Protein AF-A0A2H0VKM1-F1 (afdb_monomer_lite)

Foldseek 3Di:
DVVVCPPPQFPADPDPQWTAGPVRDIDGHDDDDLQLVLLLVDVVVDDPVNVVVVQVVQVVVCWGRDSQAIDRPNDGRTHNHVVRVVVVVVVVVPVPPDDFFEEEFEQDLQLDTPDDPVVLVVGLAYAYEHPDDLVDDQDSLQNSLLSNCVDLRHAEDPLPQPAFAPPGGGRHYPLVSVLLSCVVNVHEYEQALAPRRSGPALCSLLVSVVSPHAYEYAQPDPDPVSRVSSVSSVVRNVSNVDDLVRYLVNDDPVSNSVSRD

Sequence (261 aa):
MEYALAYPQIDSVITRSQVKLKNDLEVDLKISDPDDWGSMLQHFTGSKMHNIRLRTLAKERGLSLSEDGILEKEKLHRFKTETDFQSYEKSVKNRGIKLLIGLEVDIRPEGDFALSDKLMATLDYAIVSNHSAFDNTVAKNTERIITALSHPKALILGHPTGRIINHRQSLSADWEKVFAFCVKNHKLMEVNAYPDRLDLPDDLIKTALGKGVKLIINTDSHKAEQMNHMKYGVWQARKGYAMKRDVVNSLTWQNLQTVLK

Structure (mmCIF, N/CA/C/O backbone):
data_AF-A0A2H0VKM1-F1
#
_entry.id   AF-A0A2H0VKM1-F1
#
loop_
_atom_site.group_PDB
_atom_site.id
_atom_site.type_symbol
_atom_site.label_atom_id
_atom_site.label_alt_id
_atom_site.label_comp_id
_atom_site.label_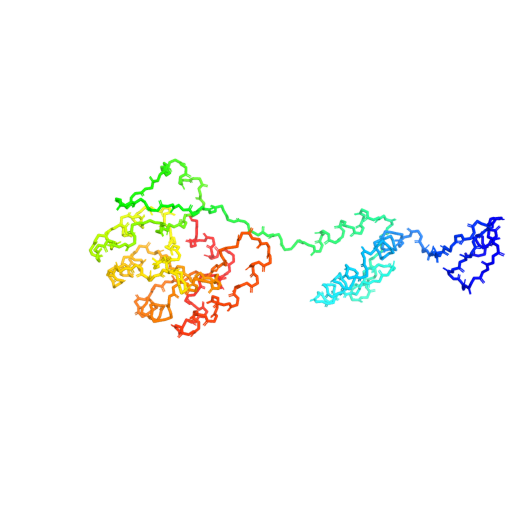asym_id
_atom_site.label_entity_id
_atom_site.label_seq_id
_atom_site.pdbx_PDB_ins_code
_atom_site.Cartn_x
_atom_site.Cartn_y
_atom_site.Cartn_z
_atom_site.occupancy
_atom_site.B_iso_or_equiv
_atom_site.auth_seq_id
_atom_site.auth_comp_id
_atom_site.auth_asym_id
_atom_site.auth_atom_id
_atom_site.pdbx_PDB_model_num
ATOM 1 N N . MET A 1 1 ? 24.613 -17.254 -46.651 1.00 79.25 1 MET A N 1
ATOM 2 C CA . MET A 1 1 ? 25.948 -17.140 -46.018 1.00 79.25 1 MET A CA 1
ATOM 3 C C . MET A 1 1 ? 27.020 -16.874 -47.059 1.00 79.25 1 MET A C 1
ATOM 5 O O . MET A 1 1 ? 27.669 -15.849 -46.959 1.00 79.25 1 MET A O 1
ATOM 9 N N . GLU A 1 2 ? 27.149 -17.714 -48.090 1.00 83.25 2 GLU A N 1
ATOM 10 C CA . GLU A 1 2 ? 28.132 -17.532 -49.177 1.00 83.25 2 GLU A CA 1
ATOM 11 C C . GLU A 1 2 ? 28.089 -16.136 -49.815 1.00 83.25 2 GLU A C 1
ATOM 13 O O . GLU A 1 2 ? 29.122 -15.494 -49.950 1.00 83.25 2 GLU A O 1
ATOM 18 N N . TYR A 1 3 ? 26.890 -15.611 -50.086 1.00 84.69 3 TYR A N 1
ATOM 19 C CA . TYR A 1 3 ? 26.718 -14.250 -50.604 1.00 84.69 3 TYR A CA 1
ATOM 20 C C . TYR A 1 3 ? 27.295 -13.157 -49.684 1.00 84.69 3 TYR A C 1
ATOM 22 O O . TYR A 1 3 ? 27.940 -12.229 -50.157 1.00 84.69 3 TYR A O 1
ATOM 30 N N . ALA A 1 4 ? 27.096 -13.269 -48.365 1.00 83.00 4 ALA A N 1
ATOM 31 C CA . ALA A 1 4 ? 27.620 -12.296 -47.403 1.00 83.00 4 ALA A CA 1
ATOM 32 C C . ALA A 1 4 ? 29.151 -12.379 -47.292 1.00 83.00 4 ALA A C 1
ATOM 34 O O . ALA A 1 4 ? 29.814 -11.355 -47.172 1.00 83.00 4 ALA A O 1
ATOM 35 N N . LEU A 1 5 ? 29.710 -13.591 -47.385 1.00 87.31 5 LEU A N 1
ATOM 36 C CA . LEU A 1 5 ? 31.156 -13.826 -47.349 1.00 87.31 5 LEU A CA 1
ATOM 37 C C . LEU A 1 5 ? 31.873 -13.379 -48.632 1.00 87.31 5 LEU A C 1
ATOM 39 O O . LEU A 1 5 ? 33.076 -13.150 -48.602 1.00 87.31 5 LEU A O 1
ATOM 43 N N . ALA A 1 6 ? 31.147 -13.208 -49.739 1.00 88.69 6 ALA A N 1
ATOM 44 C CA . ALA A 1 6 ? 31.678 -12.666 -50.989 1.00 88.69 6 ALA A CA 1
ATOM 45 C C . ALA A 1 6 ? 31.796 -11.125 -50.996 1.00 88.69 6 ALA A C 1
ATOM 47 O O . ALA A 1 6 ? 32.162 -10.540 -52.017 1.00 88.69 6 ALA A O 1
ATOM 48 N N . TYR A 1 7 ? 31.473 -10.442 -49.889 1.00 90.69 7 TYR A N 1
ATOM 49 C CA . TYR A 1 7 ? 31.532 -8.984 -49.813 1.00 90.69 7 TYR A CA 1
ATOM 50 C C . TYR A 1 7 ? 32.980 -8.467 -49.993 1.00 90.69 7 TYR A C 1
ATOM 52 O O . TYR A 1 7 ? 33.850 -8.828 -49.199 1.00 90.69 7 TYR A O 1
ATOM 60 N N . PRO A 1 8 ? 33.274 -7.580 -50.971 1.00 94.06 8 PRO A N 1
ATOM 61 C CA . PRO A 1 8 ? 34.654 -7.243 -51.366 1.00 94.06 8 PRO A CA 1
ATOM 62 C C . PRO A 1 8 ? 35.541 -6.585 -50.300 1.00 94.06 8 PRO A C 1
ATOM 64 O O . PRO A 1 8 ? 36.755 -6.473 -50.496 1.00 94.06 8 PRO A O 1
ATOM 67 N N . GLN A 1 9 ? 34.950 -6.079 -49.215 1.00 95.00 9 GLN A N 1
ATOM 68 C CA . GLN A 1 9 ? 35.682 -5.462 -48.105 1.00 95.00 9 GLN A CA 1
ATOM 69 C C . GLN A 1 9 ? 36.066 -6.462 -47.012 1.00 95.00 9 GLN A C 1
ATOM 71 O O . GLN A 1 9 ? 36.760 -6.075 -46.076 1.00 95.00 9 GLN A O 1
ATOM 76 N N . ILE A 1 10 ? 35.632 -7.721 -47.113 1.00 93.69 10 ILE A N 1
ATOM 77 C CA . ILE A 1 10 ? 36.105 -8.788 -46.232 1.00 93.69 10 ILE A CA 1
ATOM 78 C C . ILE A 1 10 ? 37.563 -9.090 -46.588 1.00 93.69 10 ILE A C 1
ATOM 80 O O . ILE A 1 10 ? 37.895 -9.308 -47.753 1.00 93.69 10 ILE A O 1
ATOM 84 N N . ASP A 1 11 ? 38.423 -9.056 -45.575 1.00 95.06 11 ASP A N 1
ATOM 85 C CA . ASP A 1 11 ? 39.843 -9.393 -45.666 1.00 95.06 11 ASP A CA 1
ATOM 86 C C . ASP A 1 11 ? 40.074 -10.863 -45.299 1.00 95.06 11 ASP A C 1
ATOM 88 O O . ASP A 1 11 ? 40.706 -11.611 -46.042 1.00 95.06 11 ASP A O 1
ATOM 92 N N . SER A 1 12 ? 39.490 -11.311 -44.183 1.00 93.75 12 SER A N 1
ATOM 93 C CA . SER A 1 12 ? 39.610 -12.695 -43.721 1.00 93.75 12 SER A CA 1
ATOM 94 C C . SER A 1 12 ? 38.370 -13.178 -42.967 1.00 93.75 12 SER A C 1
ATOM 96 O O . SER A 1 12 ? 37.615 -12.407 -42.373 1.00 93.75 12 SER A O 1
ATOM 98 N N . VAL A 1 13 ? 38.142 -14.492 -43.004 1.00 92.19 13 VAL A N 1
ATOM 99 C CA . VAL A 1 13 ? 37.072 -15.163 -42.258 1.00 92.19 13 VAL A CA 1
ATOM 100 C C . VAL A 1 13 ? 37.674 -15.725 -40.973 1.00 92.19 13 VAL A C 1
ATOM 102 O O . VAL A 1 13 ? 38.544 -16.589 -41.038 1.00 92.19 13 VAL A O 1
ATOM 105 N N . ILE A 1 14 ? 37.215 -15.241 -39.815 1.00 90.56 14 ILE A N 1
ATOM 106 C CA . ILE A 1 14 ? 37.674 -15.713 -38.497 1.00 90.56 14 ILE A CA 1
ATOM 107 C C . ILE A 1 14 ? 36.918 -16.995 -38.137 1.00 90.56 14 ILE A C 1
ATOM 109 O O . ILE A 1 14 ? 37.508 -18.022 -37.811 1.00 90.56 14 ILE A O 1
ATOM 113 N N . THR A 1 15 ? 35.588 -16.947 -38.242 1.00 88.06 15 THR A N 1
ATOM 114 C CA . THR A 1 15 ? 34.699 -18.103 -38.079 1.00 88.06 15 THR A CA 1
ATOM 115 C C . THR A 1 15 ? 33.577 -18.050 -39.112 1.00 88.06 15 THR A C 1
ATOM 117 O O . THR A 1 15 ? 33.401 -17.060 -39.818 1.00 88.06 15 THR A O 1
ATOM 120 N N . ARG A 1 16 ? 32.740 -19.093 -39.175 1.00 80.88 16 ARG A N 1
ATOM 121 C CA . ARG A 1 16 ? 31.571 -19.124 -40.072 1.00 80.88 16 ARG A CA 1
ATOM 122 C C . ARG A 1 16 ? 30.603 -17.942 -39.869 1.00 80.88 16 ARG A C 1
ATOM 124 O O . ARG A 1 16 ? 29.816 -17.663 -40.766 1.00 80.88 16 ARG A O 1
ATOM 131 N N . SER A 1 17 ? 30.644 -17.273 -38.717 1.00 83.31 17 SER A N 1
ATOM 132 C CA . SER A 1 17 ? 29.778 -16.142 -38.365 1.00 83.31 17 SER A CA 1
ATOM 133 C C . SER A 1 17 ? 30.551 -14.889 -37.955 1.00 83.31 17 SER A C 1
ATOM 135 O O . SER A 1 17 ? 29.951 -14.000 -37.367 1.00 83.31 17 SER A O 1
ATOM 137 N N . GLN A 1 18 ? 31.856 -14.811 -38.223 1.00 91.31 18 GLN A N 1
ATOM 138 C CA . GLN A 1 18 ? 32.678 -13.657 -37.861 1.00 91.31 18 GLN A CA 1
ATOM 139 C C . GLN A 1 18 ? 33.744 -13.421 -38.926 1.00 91.31 18 GLN A C 1
ATOM 141 O O . GLN A 1 18 ? 34.466 -14.343 -39.316 1.00 91.31 18 GLN A O 1
ATOM 146 N N . VAL A 1 19 ? 33.853 -12.183 -39.387 1.00 94.69 19 VAL A N 1
ATOM 147 C CA . VAL A 1 19 ? 34.798 -11.779 -40.431 1.00 94.69 19 VAL A CA 1
ATOM 148 C C . VAL A 1 19 ? 35.588 -10.558 -39.989 1.00 94.69 19 VAL A C 1
ATOM 150 O O . VAL A 1 19 ? 35.101 -9.751 -39.199 1.00 94.69 19 VAL A O 1
ATOM 153 N N . LYS A 1 20 ? 36.793 -10.409 -40.533 1.00 95.38 20 LYS A N 1
ATOM 154 C CA . LYS A 1 20 ? 37.596 -9.197 -40.423 1.00 95.38 20 LYS A CA 1
ATOM 155 C C . LYS A 1 20 ? 37.548 -8.448 -41.750 1.00 95.38 20 LYS A C 1
ATOM 157 O O . LYS A 1 20 ? 37.732 -9.042 -42.815 1.00 95.38 20 LYS A O 1
ATOM 162 N N . LEU A 1 21 ? 37.266 -7.154 -41.696 1.00 95.62 21 LEU A N 1
ATOM 163 C CA . LEU A 1 21 ? 37.248 -6.273 -42.859 1.00 95.62 21 LEU A CA 1
ATOM 164 C C . LEU A 1 21 ? 38.642 -5.686 -43.131 1.00 95.62 21 LEU A C 1
ATOM 166 O O . LEU A 1 21 ? 39.491 -5.628 -42.245 1.00 95.62 21 LEU A O 1
ATOM 170 N N . LYS A 1 22 ? 38.855 -5.174 -44.347 1.00 96.00 22 LYS A N 1
ATOM 171 C CA . LYS A 1 22 ? 40.112 -4.532 -44.786 1.00 96.00 22 LYS A CA 1
ATOM 172 C C . LYS A 1 22 ? 40.527 -3.304 -43.972 1.00 96.00 22 LYS A C 1
ATOM 174 O O . LYS A 1 22 ? 41.671 -2.882 -44.048 1.00 96.00 22 LYS A O 1
ATOM 179 N N . ASN A 1 23 ? 39.598 -2.712 -43.228 1.00 94.50 23 ASN A N 1
ATOM 180 C CA . ASN A 1 23 ? 39.843 -1.592 -42.320 1.00 94.50 23 ASN A CA 1
ATOM 181 C C . ASN A 1 23 ? 40.020 -2.039 -40.857 1.00 94.50 23 ASN A C 1
ATOM 183 O O . ASN A 1 23 ? 39.803 -1.242 -39.949 1.00 94.50 23 ASN A O 1
ATOM 187 N N . ASP A 1 24 ? 40.345 -3.314 -40.641 1.00 92.88 24 ASP A N 1
ATOM 188 C CA . ASP A 1 24 ? 40.570 -3.954 -39.343 1.00 92.88 24 ASP A CA 1
ATOM 189 C C . ASP A 1 24 ? 39.349 -4.091 -38.418 1.00 92.88 24 ASP A C 1
ATOM 191 O O . ASP A 1 24 ? 39.489 -4.585 -37.300 1.00 92.88 24 ASP A O 1
ATOM 195 N N . LEU A 1 25 ? 38.139 -3.742 -38.871 1.00 93.88 25 LEU A N 1
ATOM 196 C CA . LEU A 1 25 ? 36.923 -4.003 -38.099 1.00 93.88 25 LEU A CA 1
ATOM 197 C C . LEU A 1 25 ? 36.561 -5.492 -38.115 1.00 93.88 25 LEU A C 1
ATOM 199 O O . LEU A 1 25 ? 36.449 -6.104 -39.179 1.00 93.88 25 LEU A O 1
ATOM 203 N N . GLU A 1 26 ? 36.300 -6.049 -36.935 1.00 94.62 26 GLU A N 1
ATOM 204 C CA . GLU A 1 26 ? 35.680 -7.364 -36.785 1.00 94.62 26 GLU A CA 1
ATOM 205 C C . GLU A 1 26 ? 34.158 -7.231 -36.756 1.00 94.62 26 GLU A C 1
ATOM 207 O O . GLU A 1 26 ? 33.601 -6.387 -36.050 1.00 94.62 26 GLU A O 1
ATOM 212 N N . VAL A 1 27 ? 33.482 -8.065 -37.542 1.00 92.25 27 VAL A N 1
ATOM 213 C CA . VAL A 1 27 ? 32.031 -8.032 -37.712 1.00 92.25 27 VAL A CA 1
ATOM 214 C C . VAL A 1 27 ? 31.463 -9.425 -37.498 1.00 92.25 27 VAL A C 1
ATOM 216 O O . VAL A 1 27 ? 31.844 -10.376 -38.183 1.00 92.25 27 VAL A O 1
ATOM 219 N N . ASP A 1 28 ? 30.499 -9.520 -36.586 1.00 90.44 28 ASP A N 1
ATOM 220 C CA . ASP A 1 28 ? 29.676 -10.710 -36.419 1.00 90.44 28 ASP A CA 1
ATOM 221 C C . ASP A 1 28 ? 28.528 -10.712 -37.436 1.00 90.44 28 ASP A C 1
ATOM 223 O O . ASP A 1 28 ? 27.780 -9.743 -37.580 1.00 90.44 28 ASP A O 1
ATOM 227 N N . LEU A 1 29 ? 28.369 -11.834 -38.133 1.00 89.31 29 LEU A N 1
ATOM 228 C CA . LEU A 1 29 ? 27.334 -12.060 -39.132 1.00 89.31 29 LEU A CA 1
ATOM 229 C C . LEU A 1 29 ? 26.276 -13.019 -38.590 1.00 89.31 29 LEU A C 1
ATOM 231 O O . LEU A 1 29 ? 26.574 -14.140 -38.163 1.00 89.31 29 LEU A O 1
ATOM 235 N N . LYS A 1 30 ? 25.013 -12.604 -38.687 1.00 86.69 30 LYS A N 1
ATOM 236 C CA . LYS A 1 30 ? 23.844 -13.440 -38.404 1.00 86.69 30 LYS A CA 1
ATOM 237 C C . LYS A 1 30 ? 22.923 -13.481 -39.609 1.00 86.69 30 LYS A C 1
ATOM 239 O O . LYS A 1 30 ? 22.767 -12.497 -40.325 1.00 86.69 30 LYS A O 1
ATOM 244 N N . ILE A 1 31 ? 22.342 -14.651 -39.838 1.00 86.50 31 ILE A N 1
ATOM 245 C CA . ILE A 1 31 ? 21.378 -14.893 -40.906 1.00 86.50 31 ILE A CA 1
ATOM 246 C C . ILE A 1 31 ? 20.173 -15.547 -40.254 1.00 86.50 31 ILE A C 1
ATOM 248 O O . ILE A 1 31 ? 20.338 -16.497 -39.493 1.00 86.50 31 ILE A O 1
ATOM 252 N N . SER A 1 32 ? 18.990 -15.042 -40.569 1.00 85.50 32 SER A N 1
ATOM 253 C CA . SER A 1 32 ? 17.719 -15.641 -40.185 1.00 85.50 32 SER A CA 1
ATOM 254 C C . SER A 1 32 ? 16.853 -15.844 -41.424 1.00 85.50 32 SER A C 1
ATOM 256 O O . SER A 1 32 ? 17.102 -15.255 -42.481 1.00 85.50 32 SER A O 1
ATOM 258 N N . ASP A 1 33 ? 15.813 -16.656 -41.282 1.00 89.44 33 ASP A N 1
ATOM 259 C CA . ASP A 1 33 ? 14.672 -16.604 -42.191 1.00 89.44 33 ASP A CA 1
ATOM 260 C C . ASP A 1 33 ? 14.010 -15.210 -42.084 1.00 89.44 33 ASP A C 1
ATOM 262 O O . ASP A 1 33 ? 13.984 -14.641 -40.981 1.00 89.44 33 ASP A O 1
ATOM 266 N N . PRO A 1 34 ? 13.492 -14.627 -43.184 1.00 88.38 34 PRO A N 1
ATOM 267 C CA . PRO A 1 34 ? 12.710 -13.392 -43.127 1.00 88.38 34 PRO A CA 1
ATOM 268 C C . PRO A 1 34 ? 11.581 -13.410 -42.088 1.00 88.38 34 PRO A C 1
ATOM 270 O O . PRO A 1 34 ? 11.264 -12.369 -41.515 1.00 88.38 34 PRO A O 1
ATOM 273 N N . ASP A 1 35 ? 11.000 -14.581 -41.813 1.00 90.31 35 ASP A N 1
ATOM 274 C CA . ASP A 1 35 ? 9.927 -14.734 -40.830 1.00 90.31 35 ASP A CA 1
ATOM 275 C C . ASP A 1 35 ? 10.398 -14.690 -39.371 1.00 90.31 35 ASP A C 1
ATOM 277 O O . ASP A 1 35 ? 9.569 -14.491 -38.487 1.00 90.31 35 ASP A O 1
ATOM 281 N N . ASP A 1 36 ? 11.704 -14.808 -39.118 1.00 90.19 36 ASP A N 1
ATOM 282 C CA . ASP A 1 36 ? 12.307 -14.812 -37.775 1.00 90.19 36 ASP A CA 1
ATOM 283 C C . ASP A 1 36 ? 13.040 -13.506 -37.451 1.00 90.19 36 ASP A C 1
ATOM 285 O O . ASP A 1 36 ? 13.564 -13.319 -36.350 1.00 90.19 36 ASP A O 1
ATOM 289 N N . TRP A 1 37 ? 13.091 -12.585 -38.415 1.00 89.56 37 TRP A N 1
ATOM 290 C CA . TRP A 1 37 ? 13.921 -11.386 -38.359 1.00 89.56 37 TRP A CA 1
ATOM 291 C C . TRP A 1 37 ? 13.668 -10.527 -37.111 1.00 89.56 37 TRP A C 1
ATOM 293 O O . TRP A 1 37 ? 14.609 -10.035 -36.494 1.00 89.56 37 TRP A O 1
ATOM 303 N N . GLY A 1 38 ? 12.416 -10.400 -36.672 1.00 90.25 38 GLY A N 1
ATOM 304 C CA . GLY A 1 38 ? 12.053 -9.680 -35.452 1.00 90.25 38 GLY A CA 1
ATOM 305 C C . GLY A 1 38 ? 12.605 -10.305 -34.171 1.00 90.25 38 GLY A C 1
ATOM 306 O O . GLY A 1 38 ? 13.071 -9.584 -33.288 1.00 90.25 38 GLY A O 1
ATOM 307 N N . SER A 1 39 ? 12.601 -11.636 -34.078 1.00 92.12 39 SER A N 1
ATOM 308 C CA . SER A 1 39 ? 13.206 -12.362 -32.954 1.00 92.12 39 SER A CA 1
ATOM 309 C C . SER A 1 39 ? 14.725 -12.303 -32.980 1.00 92.12 39 SER A C 1
ATOM 311 O O . SER A 1 39 ? 15.350 -12.097 -31.935 1.00 92.12 39 SER A O 1
ATOM 313 N N . MET A 1 40 ? 15.316 -12.421 -34.169 1.00 92.06 40 MET A N 1
ATOM 314 C CA . MET A 1 40 ? 16.756 -12.302 -34.365 1.00 92.06 40 MET A CA 1
ATOM 315 C C . MET A 1 40 ? 17.252 -10.907 -33.964 1.00 92.06 40 MET A C 1
ATOM 317 O O . MET A 1 40 ? 18.235 -10.802 -33.230 1.00 92.06 40 MET A O 1
ATOM 321 N N . LEU A 1 41 ? 16.545 -9.845 -34.372 1.00 90.81 41 LEU A N 1
ATOM 322 C CA . LEU A 1 41 ? 16.858 -8.467 -33.986 1.00 90.81 41 LEU A CA 1
ATOM 323 C C . LEU A 1 41 ? 16.854 -8.297 -32.467 1.00 90.81 41 LEU A C 1
ATOM 325 O O . LEU A 1 41 ? 17.864 -7.882 -31.905 1.00 90.81 41 LEU A O 1
ATOM 329 N N . GLN A 1 42 ? 15.774 -8.695 -31.785 1.00 92.19 42 GLN A N 1
ATOM 330 C CA . GLN A 1 42 ? 15.704 -8.605 -30.326 1.00 92.19 42 GLN A CA 1
ATOM 331 C C . GLN A 1 42 ? 16.883 -9.330 -29.662 1.00 92.19 42 GLN A C 1
ATOM 333 O O . GLN A 1 42 ? 17.562 -8.763 -28.800 1.00 92.19 42 GLN A O 1
ATOM 338 N N . HIS A 1 43 ? 17.137 -10.579 -30.066 1.00 90.69 43 HIS A N 1
ATOM 339 C CA . HIS A 1 43 ? 18.214 -11.387 -29.506 1.00 90.69 43 HIS A CA 1
ATOM 340 C C . HIS A 1 43 ? 19.565 -10.699 -29.697 1.00 90.69 43 HIS A C 1
ATOM 342 O O . HIS A 1 43 ? 20.337 -10.584 -28.741 1.00 90.69 43 HIS A O 1
ATOM 348 N N . PHE A 1 44 ? 19.865 -10.263 -30.916 1.00 90.62 44 PHE A N 1
ATOM 349 C CA . PHE A 1 44 ? 21.191 -9.780 -31.273 1.00 90.62 44 PHE A CA 1
ATOM 350 C C . PHE A 1 44 ? 21.463 -8.360 -30.760 1.00 90.62 44 PHE A C 1
ATOM 352 O O . PHE A 1 44 ? 22.602 -8.042 -30.429 1.00 90.62 44 PHE A O 1
ATOM 359 N N . THR A 1 45 ? 20.423 -7.542 -30.575 1.00 90.75 45 THR A N 1
ATOM 360 C CA . THR A 1 45 ? 20.519 -6.261 -29.859 1.00 90.75 45 THR A CA 1
ATOM 361 C C . THR A 1 45 ? 20.774 -6.468 -28.362 1.00 90.75 45 THR A C 1
ATOM 363 O O . THR A 1 45 ? 21.579 -5.757 -27.757 1.00 90.75 45 THR A O 1
ATOM 366 N N . GLY A 1 46 ? 20.131 -7.468 -27.747 1.00 87.19 46 GLY A N 1
ATOM 367 C CA . GLY A 1 46 ? 20.333 -7.798 -26.338 1.00 87.19 46 GLY A CA 1
ATOM 368 C C . GLY A 1 46 ? 19.922 -6.659 -25.390 1.00 87.19 46 GLY A C 1
ATOM 369 O O . GLY A 1 46 ? 18.882 -6.039 -25.562 1.00 87.19 46 GLY A O 1
ATOM 370 N N . SER A 1 47 ? 20.660 -6.358 -24.317 1.00 86.44 47 SER A N 1
ATOM 371 C CA . SER A 1 47 ? 21.939 -6.940 -23.881 1.00 86.44 47 SER A CA 1
ATOM 372 C C . SER A 1 47 ? 21.831 -8.408 -23.431 1.00 86.44 47 SER A C 1
ATOM 374 O O . SER A 1 47 ? 20.739 -8.943 -23.235 1.00 86.44 47 SER A O 1
ATOM 376 N N . LYS A 1 48 ? 22.968 -9.082 -23.195 1.00 85.19 48 LYS A N 1
ATOM 377 C CA . LYS A 1 48 ? 22.998 -10.474 -22.693 1.00 85.19 48 LYS A CA 1
ATOM 378 C C . LYS A 1 48 ? 22.091 -10.681 -21.471 1.00 85.19 48 LYS A C 1
ATOM 380 O O . LYS A 1 48 ? 21.358 -11.667 -21.412 1.00 85.19 48 LYS A O 1
ATOM 385 N N . MET A 1 49 ? 22.116 -9.751 -20.513 1.00 80.75 49 MET A N 1
ATOM 386 C CA . MET A 1 49 ? 21.282 -9.826 -19.308 1.00 80.75 49 MET A CA 1
ATOM 387 C C . MET A 1 49 ? 19.796 -9.636 -19.614 1.00 80.75 49 MET A C 1
ATOM 389 O O . MET A 1 49 ? 18.962 -10.328 -19.028 1.00 80.75 49 MET A O 1
ATOM 393 N N . HIS A 1 50 ? 19.464 -8.759 -20.564 1.00 79.75 50 HIS A N 1
ATOM 394 C CA . HIS A 1 50 ? 18.098 -8.591 -21.050 1.00 79.75 50 HIS A CA 1
ATOM 395 C C . HIS A 1 50 ? 17.568 -9.896 -21.670 1.00 79.75 50 HIS A C 1
ATOM 397 O O . HIS A 1 50 ? 16.512 -10.383 -21.266 1.00 79.75 50 HIS A O 1
ATOM 403 N N . ASN A 1 51 ? 18.358 -10.548 -22.529 1.00 89.31 51 ASN A N 1
ATOM 404 C CA . ASN A 1 51 ? 18.003 -11.838 -23.132 1.00 89.31 51 ASN A CA 1
ATOM 405 C C . ASN A 1 51 ? 17.809 -12.947 -22.092 1.00 89.31 51 ASN A C 1
ATOM 407 O O . ASN A 1 51 ? 16.860 -13.726 -22.180 1.00 89.31 51 ASN A O 1
ATOM 411 N N . ILE A 1 52 ? 18.694 -13.028 -21.091 1.00 85.25 52 ILE A N 1
ATOM 412 C CA . ILE A 1 52 ? 18.548 -13.987 -19.985 1.00 85.25 52 ILE A CA 1
ATOM 413 C C . ILE A 1 52 ? 17.226 -13.740 -19.258 1.00 85.25 52 ILE A C 1
ATOM 415 O O . ILE A 1 52 ? 16.469 -14.683 -19.033 1.00 85.25 52 ILE A O 1
ATOM 419 N N . ARG A 1 53 ? 16.909 -12.478 -18.940 1.00 85.56 53 ARG A N 1
ATOM 420 C CA . ARG A 1 53 ? 15.659 -12.134 -18.258 1.00 85.56 53 ARG A CA 1
ATOM 421 C C . ARG A 1 53 ? 14.434 -12.526 -19.080 1.00 85.56 53 ARG A C 1
ATOM 423 O O . ARG A 1 53 ? 13.525 -13.138 -18.521 1.00 85.56 53 ARG A O 1
ATOM 430 N N . LEU A 1 54 ? 14.411 -12.219 -20.376 1.00 84.69 54 LEU A N 1
ATOM 431 C CA . LEU A 1 54 ? 13.299 -12.581 -21.259 1.00 84.69 54 LEU A CA 1
ATOM 432 C C . LEU A 1 54 ? 13.110 -14.098 -21.359 1.00 84.69 54 LEU A C 1
ATOM 434 O O . LEU A 1 54 ? 11.984 -14.581 -21.262 1.00 84.69 54 LEU A O 1
ATOM 438 N N . ARG A 1 55 ? 14.198 -14.868 -21.461 1.00 89.88 55 ARG A N 1
ATOM 439 C CA . ARG A 1 55 ? 14.129 -16.339 -21.476 1.00 89.88 55 ARG A CA 1
ATOM 440 C C . ARG A 1 55 ? 13.618 -16.913 -20.162 1.00 89.88 55 ARG A C 1
ATOM 442 O O . ARG A 1 55 ? 12.819 -17.844 -20.185 1.00 89.88 55 ARG A O 1
ATOM 449 N N . THR A 1 56 ? 14.047 -16.369 -19.025 1.00 84.62 56 THR A N 1
ATOM 450 C CA . THR A 1 56 ? 13.524 -16.777 -17.713 1.00 84.62 56 THR A CA 1
ATOM 451 C C . THR A 1 56 ? 12.022 -16.513 -17.624 1.00 84.62 56 THR A C 1
ATOM 453 O O . THR A 1 56 ? 11.273 -17.407 -17.247 1.00 84.62 56 THR A O 1
ATOM 456 N N . LEU A 1 57 ? 11.568 -15.332 -18.056 1.00 80.62 57 LEU A N 1
ATOM 457 C CA . LEU A 1 57 ? 10.144 -14.978 -18.090 1.00 80.62 57 LEU A CA 1
ATOM 458 C C . LEU A 1 57 ? 9.328 -15.881 -19.025 1.00 80.62 57 LEU A C 1
ATOM 460 O O . LEU A 1 57 ? 8.201 -16.244 -18.694 1.00 80.62 57 LEU A O 1
ATOM 464 N N . ALA A 1 58 ? 9.880 -16.241 -20.186 1.00 84.81 58 ALA A N 1
ATOM 465 C CA . ALA A 1 58 ? 9.257 -17.194 -21.099 1.00 84.81 58 ALA A CA 1
ATOM 466 C C . ALA A 1 58 ? 9.094 -18.564 -20.419 1.00 84.81 58 ALA A C 1
ATOM 468 O O . ALA A 1 58 ? 7.984 -19.094 -20.363 1.00 84.81 58 ALA A O 1
ATOM 469 N N . LYS A 1 59 ? 10.163 -19.082 -19.797 1.00 84.81 59 LYS A N 1
ATOM 470 C CA . LYS A 1 59 ? 10.151 -20.375 -19.091 1.00 84.81 59 LYS A CA 1
ATOM 471 C C . LYS A 1 59 ? 9.163 -20.418 -17.928 1.00 84.81 59 LYS A C 1
ATOM 473 O O . LYS A 1 59 ? 8.429 -21.393 -17.802 1.00 84.81 59 LYS A O 1
ATOM 478 N N . GLU A 1 60 ? 9.092 -19.359 -17.118 1.00 80.62 60 GLU A N 1
ATOM 479 C CA . GLU A 1 60 ? 8.104 -19.215 -16.032 1.00 80.62 60 GLU A CA 1
ATOM 480 C C . GLU A 1 60 ? 6.651 -19.345 -16.529 1.00 80.62 60 GLU A C 1
ATOM 482 O O . GLU A 1 60 ? 5.749 -19.652 -15.750 1.00 80.62 60 GLU A O 1
ATOM 487 N N . ARG A 1 61 ? 6.416 -19.125 -17.827 1.00 78.50 61 ARG A N 1
ATOM 488 C CA . ARG A 1 61 ? 5.103 -19.194 -18.480 1.00 78.50 61 ARG A CA 1
ATOM 489 C C . ARG A 1 61 ? 4.914 -20.445 -19.341 1.00 78.50 61 ARG A C 1
ATOM 491 O O . ARG A 1 61 ? 3.926 -20.526 -20.061 1.00 78.50 61 ARG A O 1
ATOM 498 N N . GLY A 1 62 ? 5.832 -21.409 -19.276 1.00 84.88 62 GLY A N 1
ATOM 499 C CA . GLY A 1 62 ? 5.789 -22.611 -20.115 1.00 84.88 62 GLY A CA 1
ATOM 500 C C . GLY A 1 62 ? 6.121 -22.353 -21.589 1.00 84.88 62 GLY A C 1
ATOM 501 O O . GLY A 1 62 ? 5.759 -23.158 -22.443 1.00 84.88 62 GLY A O 1
ATOM 502 N N . LEU A 1 63 ? 6.789 -21.236 -21.884 1.00 90.38 63 LEU A N 1
ATOM 503 C CA . LEU A 1 63 ? 7.254 -20.854 -23.215 1.00 90.38 63 LEU A CA 1
ATOM 504 C C . LEU A 1 63 ? 8.774 -21.045 -23.323 1.00 90.38 63 LEU A C 1
ATOM 506 O O . LEU A 1 63 ? 9.495 -21.006 -22.322 1.00 90.38 63 LEU A O 1
ATOM 510 N N . SER A 1 64 ? 9.283 -21.176 -24.546 1.00 92.50 64 SER A N 1
ATOM 511 C CA . SER A 1 64 ? 10.723 -21.141 -24.831 1.00 92.50 64 SER A CA 1
ATOM 512 C C . SER A 1 64 ? 11.033 -20.053 -25.855 1.00 92.50 64 SER A C 1
ATOM 514 O O . SER A 1 64 ? 10.411 -20.011 -26.907 1.00 92.50 64 SER A O 1
ATOM 516 N N . LEU A 1 65 ? 11.983 -19.169 -25.546 1.00 91.94 65 LEU A N 1
ATOM 517 C CA . LEU A 1 65 ? 12.391 -18.051 -26.407 1.00 91.94 65 LEU A CA 1
ATOM 518 C C . LEU A 1 65 ? 13.775 -18.322 -27.026 1.00 91.94 65 LEU A C 1
ATOM 520 O O . LEU A 1 65 ? 14.755 -18.478 -26.284 1.00 91.94 65 LEU A O 1
ATOM 524 N N . SER A 1 66 ? 13.861 -18.316 -28.359 1.00 91.25 66 SER A N 1
ATOM 525 C CA . SER A 1 66 ? 15.104 -18.413 -29.146 1.00 91.25 66 SER A CA 1
ATOM 526 C C . SER A 1 66 ? 15.250 -17.239 -30.130 1.00 91.25 66 SER A C 1
ATOM 528 O O . SER A 1 66 ? 14.468 -16.292 -30.101 1.00 91.25 66 SER A O 1
ATOM 530 N N . GLU A 1 67 ? 16.300 -17.267 -30.957 1.00 89.50 67 GLU A N 1
ATOM 531 C CA . GLU A 1 67 ? 16.464 -16.344 -32.094 1.00 89.50 67 GLU A CA 1
ATOM 532 C C . GLU A 1 67 ? 15.445 -16.569 -33.219 1.00 89.50 67 GLU A C 1
ATOM 534 O O . GLU A 1 67 ? 15.181 -15.646 -33.981 1.00 89.50 67 GLU A O 1
ATOM 539 N N . ASP A 1 68 ? 14.824 -17.748 -33.261 1.00 90.31 68 ASP A N 1
ATOM 540 C CA . ASP A 1 68 ? 13.857 -18.144 -34.291 1.00 90.31 68 ASP A CA 1
ATOM 541 C C . ASP A 1 68 ? 12.405 -17.824 -33.903 1.00 90.31 68 ASP A C 1
ATOM 543 O O . ASP A 1 68 ? 11.486 -18.015 -34.692 1.00 90.31 68 ASP A O 1
ATOM 547 N N . GLY A 1 69 ? 12.154 -17.397 -32.660 1.00 90.69 69 GLY A N 1
ATOM 548 C CA . GLY A 1 69 ? 10.795 -17.139 -32.190 1.00 90.69 69 GLY A CA 1
ATOM 549 C C . GLY A 1 69 ? 10.513 -17.573 -30.760 1.00 90.69 69 GLY A C 1
ATOM 550 O O . GLY A 1 69 ? 11.406 -17.786 -29.934 1.00 90.69 69 GLY A O 1
ATOM 551 N N . ILE A 1 70 ? 9.218 -17.693 -30.465 1.00 92.06 70 ILE A N 1
ATOM 552 C CA . ILE A 1 70 ? 8.705 -18.162 -29.176 1.00 92.06 70 ILE A CA 1
ATOM 553 C C . ILE A 1 70 ? 7.935 -19.459 -29.394 1.00 92.06 70 ILE A C 1
ATOM 555 O O . ILE A 1 70 ? 6.911 -19.486 -30.074 1.00 92.06 70 ILE A O 1
ATOM 559 N N . LEU A 1 71 ? 8.419 -20.538 -28.790 1.00 91.62 71 LEU A N 1
ATOM 560 C CA . LEU A 1 71 ? 7.760 -21.834 -28.785 1.00 91.62 71 LEU A CA 1
ATOM 561 C C . LEU A 1 71 ? 6.761 -21.907 -27.628 1.00 91.62 71 LEU A C 1
ATOM 563 O O . LEU A 1 71 ? 7.125 -21.756 -26.459 1.00 91.62 71 LEU A O 1
ATOM 567 N N . GLU A 1 72 ? 5.510 -22.192 -27.966 1.00 89.44 72 GLU A N 1
ATOM 568 C CA . GLU A 1 72 ? 4.427 -22.471 -27.032 1.00 89.44 72 GLU A CA 1
ATOM 569 C C . GLU A 1 72 ? 3.904 -23.884 -27.299 1.00 89.44 72 GLU A C 1
ATOM 571 O O . GLU A 1 72 ? 3.254 -24.137 -28.317 1.00 89.44 72 GLU A O 1
ATOM 576 N N . LYS A 1 73 ? 4.186 -24.820 -26.383 1.00 85.62 73 LYS A N 1
ATOM 577 C CA . LYS A 1 73 ? 3.933 -26.257 -26.587 1.00 85.62 73 LYS A CA 1
ATOM 578 C C . LYS A 1 73 ? 4.633 -26.753 -27.864 1.00 85.62 73 LYS A C 1
ATOM 580 O O . LYS A 1 73 ? 5.853 -26.858 -27.870 1.00 85.62 73 LYS A O 1
ATOM 585 N N . GLU A 1 74 ? 3.879 -27.013 -28.930 1.00 89.25 74 GLU A N 1
ATOM 586 C CA . GLU A 1 74 ? 4.373 -27.485 -30.234 1.00 89.25 74 GLU A CA 1
ATOM 587 C C . GLU A 1 74 ? 4.283 -26.412 -31.332 1.00 89.25 74 GLU A C 1
ATOM 589 O O . GLU A 1 74 ? 4.675 -26.650 -32.472 1.00 89.25 74 GLU A O 1
ATOM 594 N N . LYS A 1 75 ? 3.764 -25.219 -31.013 1.00 90.00 75 LYS A N 1
ATOM 595 C CA . LYS A 1 75 ? 3.598 -24.132 -31.978 1.00 90.00 75 LYS A CA 1
ATOM 596 C C . LYS A 1 75 ? 4.722 -23.114 -31.831 1.00 90.00 75 LYS A C 1
ATOM 598 O O . LYS A 1 75 ? 4.837 -22.458 -30.795 1.00 90.00 75 LYS A O 1
ATOM 603 N N . LEU A 1 76 ? 5.517 -22.953 -32.886 1.00 91.06 76 LEU A N 1
ATOM 604 C CA . LEU A 1 76 ? 6.501 -21.881 -32.989 1.00 91.06 76 LEU A CA 1
ATOM 605 C C . LEU A 1 76 ? 5.824 -20.611 -33.517 1.00 91.06 76 LEU A C 1
ATOM 607 O O . LEU A 1 76 ? 5.317 -20.582 -34.639 1.00 91.06 76 LEU A O 1
ATOM 611 N N . HIS A 1 77 ? 5.808 -19.563 -32.699 1.00 89.94 77 HIS A N 1
ATOM 612 C CA . HIS A 1 77 ? 5.401 -18.224 -33.110 1.00 89.94 77 HIS A CA 1
ATOM 613 C C . HIS A 1 77 ? 6.634 -17.488 -33.640 1.00 89.94 77 HIS A C 1
ATOM 615 O O . HIS A 1 77 ? 7.582 -17.253 -32.890 1.00 89.94 77 HIS A O 1
ATOM 621 N N . ARG A 1 78 ? 6.609 -17.169 -34.935 1.00 93.31 78 ARG A N 1
ATOM 622 C CA . ARG A 1 78 ? 7.673 -16.477 -35.678 1.00 93.31 78 ARG A CA 1
ATOM 623 C C . ARG A 1 78 ? 7.292 -15.006 -35.864 1.00 93.31 78 ARG A C 1
ATOM 625 O O . ARG A 1 78 ? 6.100 -14.690 -35.928 1.00 93.31 78 ARG A O 1
ATOM 632 N N . PHE A 1 79 ? 8.274 -14.114 -35.951 1.00 91.31 79 PHE A N 1
ATOM 633 C CA . PHE A 1 79 ? 8.053 -12.666 -35.999 1.00 91.31 79 PHE A CA 1
ATOM 634 C C . PHE A 1 79 ? 8.876 -12.011 -37.110 1.00 91.31 79 PHE A C 1
ATOM 636 O O . PHE A 1 79 ? 10.094 -11.886 -36.993 1.00 91.31 79 PHE A O 1
ATOM 643 N N . LYS A 1 80 ? 8.200 -11.533 -38.164 1.00 90.56 80 LYS A N 1
ATOM 644 C CA . LYS A 1 80 ? 8.833 -10.871 -39.322 1.00 90.56 80 LYS A CA 1
ATOM 645 C C . LYS A 1 80 ? 9.474 -9.532 -38.959 1.00 90.56 80 LYS A C 1
ATOM 647 O O . LYS A 1 80 ? 10.464 -9.134 -39.564 1.00 90.56 80 LYS A O 1
ATOM 652 N N . THR A 1 81 ? 8.914 -8.811 -37.989 1.00 88.56 81 THR A N 1
ATOM 653 C CA . THR A 1 81 ? 9.430 -7.506 -37.555 1.00 88.56 81 THR A CA 1
ATOM 654 C C . THR A 1 81 ? 9.649 -7.459 -36.049 1.00 88.56 81 THR A C 1
ATOM 656 O O . THR A 1 81 ? 8.995 -8.171 -35.284 1.00 88.56 81 THR A O 1
ATOM 659 N N . GLU A 1 82 ? 10.556 -6.588 -35.596 1.00 84.44 82 GLU A N 1
ATOM 660 C CA . GLU A 1 82 ? 10.752 -6.351 -34.161 1.00 84.44 82 GLU A CA 1
ATOM 661 C C . GLU A 1 82 ? 9.456 -5.837 -33.510 1.00 84.44 82 GLU A C 1
ATOM 663 O O . GLU A 1 82 ? 9.122 -6.213 -32.391 1.00 84.44 82 GLU A O 1
ATOM 668 N N . THR A 1 83 ? 8.664 -5.037 -34.232 1.00 85.38 83 THR A N 1
ATOM 669 C CA . THR A 1 83 ? 7.355 -4.568 -33.765 1.00 85.38 83 THR A CA 1
ATOM 670 C C . THR A 1 83 ? 6.372 -5.720 -33.554 1.00 85.38 83 THR A C 1
ATOM 672 O O . THR A 1 83 ? 5.646 -5.697 -32.560 1.00 85.38 83 THR A O 1
ATOM 675 N N . ASP A 1 84 ? 6.365 -6.746 -34.409 1.00 85.81 84 ASP A N 1
ATOM 676 C CA . ASP A 1 84 ? 5.528 -7.940 -34.223 1.00 85.81 84 ASP A CA 1
ATOM 677 C C . ASP A 1 84 ? 5.970 -8.735 -32.992 1.00 85.81 84 ASP A C 1
ATOM 679 O O . ASP A 1 84 ? 5.132 -9.122 -32.175 1.00 85.81 84 ASP A O 1
ATOM 683 N N . PHE A 1 85 ? 7.285 -8.902 -32.806 1.00 84.81 85 PHE A N 1
ATOM 684 C CA . PHE A 1 85 ? 7.850 -9.531 -31.611 1.00 84.81 85 PHE A CA 1
ATOM 685 C C . PHE A 1 85 ? 7.455 -8.768 -30.340 1.00 84.81 85 PHE A C 1
ATOM 687 O O . PHE A 1 85 ? 6.925 -9.353 -29.397 1.00 84.81 85 PHE A O 1
ATOM 694 N N . GLN A 1 86 ? 7.642 -7.446 -30.324 1.00 79.62 86 GLN A N 1
ATOM 695 C CA . GLN A 1 86 ? 7.267 -6.582 -29.202 1.00 79.62 86 GLN A CA 1
ATOM 696 C C . GLN A 1 86 ? 5.752 -6.586 -28.965 1.00 79.62 86 GLN A C 1
ATOM 698 O O . GLN A 1 86 ? 5.298 -6.493 -27.826 1.00 79.62 86 GLN A O 1
ATOM 703 N N . SER A 1 87 ? 4.944 -6.689 -30.021 1.00 79.50 87 SER A N 1
ATOM 704 C CA . SER A 1 87 ? 3.484 -6.762 -29.922 1.00 79.50 87 SER A CA 1
ATOM 705 C C . SER A 1 87 ? 3.038 -8.094 -29.336 1.00 79.50 87 SER A C 1
ATOM 707 O O . SER A 1 87 ? 2.156 -8.111 -28.479 1.00 79.50 87 SER A O 1
ATOM 709 N N . TYR A 1 88 ? 3.688 -9.198 -29.704 1.00 78.00 88 TYR A N 1
ATOM 710 C CA . TYR A 1 88 ? 3.470 -10.491 -29.069 1.00 78.00 88 TYR A CA 1
ATOM 711 C C . TYR A 1 88 ? 3.932 -10.480 -27.612 1.00 78.00 88 TYR A C 1
ATOM 713 O O . TYR A 1 88 ? 3.160 -10.864 -26.736 1.00 78.00 88 TYR A O 1
ATOM 721 N N . GLU A 1 89 ? 5.118 -9.938 -27.318 1.00 67.50 89 GLU A N 1
ATOM 722 C CA . GLU A 1 89 ? 5.608 -9.725 -25.953 1.00 67.50 89 GLU A CA 1
ATOM 723 C C . GLU A 1 89 ? 4.585 -8.932 -25.117 1.00 67.50 89 GLU A C 1
ATOM 725 O O . GLU A 1 89 ? 4.284 -9.318 -23.986 1.00 67.50 89 GLU A O 1
ATOM 730 N N . LYS A 1 90 ? 3.997 -7.871 -25.695 1.00 66.31 90 LYS A N 1
ATOM 731 C CA . LYS A 1 90 ? 2.912 -7.053 -25.119 1.00 66.31 90 LYS A CA 1
ATOM 732 C C . LYS A 1 90 ? 1.592 -7.821 -24.972 1.00 66.31 90 LYS A C 1
ATOM 734 O O . LYS A 1 90 ? 0.913 -7.662 -23.960 1.00 66.31 90 LYS A O 1
ATOM 739 N N . SER A 1 91 ? 1.240 -8.675 -25.931 1.00 66.31 91 SER A N 1
ATOM 740 C CA . SER A 1 91 ? 0.022 -9.500 -25.907 1.00 66.31 91 SER A CA 1
ATOM 741 C C . SER A 1 91 ? 0.089 -10.593 -24.833 1.00 66.31 91 SER A C 1
ATOM 743 O O . SER A 1 91 ? -0.880 -10.820 -24.111 1.00 66.31 91 SER A O 1
ATOM 745 N N . VAL A 1 92 ? 1.277 -11.172 -24.625 1.00 61.09 92 VAL A N 1
ATOM 746 C CA . VAL A 1 92 ? 1.596 -12.076 -23.510 1.00 61.09 92 VAL A CA 1
ATOM 747 C C . VAL A 1 92 ? 1.746 -11.290 -22.191 1.00 61.09 92 VAL A C 1
ATOM 749 O O . VAL A 1 92 ? 1.599 -11.844 -21.100 1.00 61.09 92 VAL A O 1
ATOM 752 N N . LYS A 1 93 ? 1.959 -9.970 -22.261 1.00 54.06 93 LYS A N 1
ATOM 753 C CA . LYS A 1 93 ? 1.960 -9.009 -21.139 1.00 54.06 93 LYS A CA 1
ATOM 754 C C . LYS A 1 93 ? 0.572 -8.506 -20.728 1.00 54.06 93 LYS A C 1
ATOM 756 O O . LYS A 1 93 ? 0.491 -7.490 -20.044 1.00 54.06 93 LYS A O 1
ATOM 761 N N . ASN A 1 94 ? -0.514 -9.218 -21.021 1.00 47.28 94 ASN A N 1
ATOM 762 C CA . ASN A 1 94 ? -1.840 -8.818 -20.544 1.00 47.28 94 ASN A CA 1
ATOM 763 C C . ASN A 1 94 ? -2.458 -9.807 -19.548 1.00 47.28 94 ASN A C 1
ATOM 765 O O . ASN A 1 94 ? -3.512 -10.394 -19.764 1.00 47.28 94 ASN A O 1
ATOM 769 N N . ARG A 1 95 ? -1.876 -9.865 -18.347 1.00 54.16 95 ARG A N 1
ATOM 770 C CA . ARG A 1 95 ? -2.742 -9.741 -17.169 1.00 54.16 95 ARG A CA 1
ATOM 771 C C . ARG A 1 95 ? -2.857 -8.248 -16.920 1.00 54.16 95 ARG A C 1
ATOM 773 O O . ARG A 1 95 ? -2.003 -7.696 -16.236 1.00 54.16 95 ARG A O 1
ATOM 780 N N . GLY A 1 96 ? -3.826 -7.598 -17.571 1.00 61.19 96 GLY A N 1
ATOM 781 C CA . GLY A 1 96 ? -4.016 -6.154 -17.462 1.00 61.19 96 GLY A CA 1
ATOM 782 C C . GLY A 1 96 ? -3.949 -5.745 -15.994 1.00 61.19 96 GLY A C 1
ATOM 783 O O . GLY A 1 96 ? -4.744 -6.237 -15.187 1.00 61.19 96 GLY A O 1
ATOM 784 N N . ILE A 1 97 ? -2.947 -4.932 -15.648 1.00 71.25 97 ILE A N 1
ATOM 785 C CA . ILE A 1 97 ? -2.761 -4.448 -14.283 1.00 71.25 97 ILE A CA 1
ATOM 786 C C . ILE A 1 97 ? -4.039 -3.704 -13.933 1.00 71.25 97 ILE A C 1
ATOM 788 O O . ILE A 1 97 ? -4.421 -2.737 -14.591 1.00 71.25 97 ILE A O 1
ATOM 792 N N . LYS A 1 98 ? -4.750 -4.222 -12.938 1.00 82.50 98 LYS A N 1
ATOM 793 C CA . LYS A 1 98 ? -5.956 -3.585 -12.447 1.00 82.50 98 LYS A CA 1
ATOM 794 C C . LYS A 1 98 ? -5.529 -2.413 -11.577 1.00 82.50 98 LYS A C 1
ATOM 796 O O . LYS A 1 98 ? -4.741 -2.589 -10.652 1.00 82.50 98 LYS A O 1
ATOM 801 N N . LEU A 1 99 ? -6.016 -1.228 -11.921 1.00 83.25 99 LEU A N 1
ATOM 802 C CA . LEU A 1 99 ? -5.707 0.006 -11.216 1.00 83.25 99 LEU A CA 1
ATOM 803 C C . LEU A 1 99 ? -6.887 0.380 -10.325 1.00 83.25 99 LEU A C 1
ATOM 805 O O . LEU A 1 99 ? -8.043 0.298 -10.745 1.00 83.25 99 LEU A O 1
ATOM 809 N N . LEU A 1 100 ? -6.567 0.781 -9.102 1.00 89.25 100 LEU A N 1
ATOM 810 C CA . LEU A 1 100 ? -7.477 1.484 -8.213 1.00 89.25 100 LEU A CA 1
ATOM 811 C C . LEU A 1 100 ? -6.934 2.895 -8.032 1.00 89.25 100 LEU A C 1
ATOM 813 O O . LEU A 1 100 ? -5.725 3.075 -7.877 1.00 89.25 100 LEU A O 1
ATOM 817 N N . ILE A 1 101 ? -7.819 3.882 -8.079 1.00 92.19 101 ILE A N 1
ATOM 818 C CA . ILE A 1 101 ? -7.452 5.286 -7.908 1.00 92.19 101 ILE A CA 1
ATOM 819 C C . ILE A 1 101 ? -7.568 5.606 -6.421 1.00 92.19 101 ILE A C 1
ATOM 821 O O . ILE A 1 101 ? -8.629 5.999 -5.941 1.00 92.19 101 ILE A O 1
ATOM 825 N N . GLY A 1 102 ? -6.482 5.366 -5.691 1.00 93.31 102 GLY A N 1
ATOM 826 C CA . GLY A 1 102 ? -6.349 5.732 -4.285 1.00 93.31 102 GLY A CA 1
ATOM 827 C C . GLY A 1 102 ? -5.468 6.962 -4.094 1.00 93.31 102 GLY A C 1
ATOM 828 O O . GLY A 1 102 ? -4.650 7.288 -4.954 1.00 93.31 102 GLY A O 1
ATOM 829 N N . LEU A 1 103 ? -5.613 7.617 -2.946 1.00 95.69 103 LEU A N 1
ATOM 830 C CA . LEU A 1 103 ? -4.719 8.684 -2.505 1.00 95.69 103 LEU A CA 1
ATOM 831 C C . LEU A 1 103 ? -4.414 8.514 -1.018 1.00 95.69 103 LEU A C 1
ATOM 833 O O . LEU A 1 103 ? -5.310 8.182 -0.239 1.00 95.69 103 LEU A O 1
ATOM 837 N N . GLU A 1 104 ? -3.162 8.752 -0.640 1.00 97.12 104 GLU A N 1
ATOM 838 C CA . GLU A 1 104 ? -2.802 8.961 0.755 1.00 97.12 104 GLU A CA 1
ATOM 839 C C . GLU A 1 104 ? -3.077 10.417 1.142 1.00 97.12 104 GLU A C 1
ATOM 841 O O . GLU A 1 104 ? -2.599 11.348 0.493 1.00 97.12 104 GLU A O 1
ATOM 846 N N . VAL A 1 105 ? -3.889 10.607 2.177 1.00 96.06 105 VAL A N 1
ATOM 847 C CA . VAL A 1 105 ? -4.366 11.907 2.636 1.00 96.06 105 VAL A CA 1
ATOM 848 C C . VAL A 1 105 ? -3.911 12.132 4.070 1.00 96.06 105 VAL A C 1
ATOM 850 O O . VAL A 1 105 ? -4.224 11.360 4.979 1.00 96.06 105 VAL A O 1
ATOM 853 N N . ASP A 1 106 ? -3.208 13.239 4.276 1.00 95.56 106 ASP A N 1
ATOM 854 C CA . ASP A 1 106 ? -2.764 13.661 5.596 1.00 95.56 106 ASP A CA 1
ATOM 855 C C . ASP A 1 106 ? -3.949 13.954 6.513 1.00 95.56 106 ASP A C 1
ATOM 857 O O . ASP A 1 106 ? -4.825 14.766 6.197 1.00 95.56 106 ASP A O 1
ATOM 861 N N . ILE A 1 107 ? -3.926 13.346 7.697 1.00 95.94 107 ILE A N 1
ATOM 862 C CA . ILE A 1 107 ? -4.818 13.709 8.792 1.00 95.94 107 ILE A CA 1
ATOM 863 C C . ILE A 1 107 ? -4.243 14.961 9.451 1.00 95.94 107 ILE A C 1
ATOM 865 O O . ILE A 1 107 ? -3.136 14.928 9.996 1.00 95.94 107 ILE A O 1
ATOM 869 N N . ARG A 1 108 ? -4.974 16.077 9.448 1.00 94.56 108 ARG A N 1
ATOM 870 C CA . ARG A 1 108 ? -4.560 17.288 10.176 1.00 94.56 108 ARG A CA 1
ATOM 871 C C . ARG A 1 108 ? -4.688 17.080 11.693 1.00 94.56 108 ARG A C 1
ATOM 873 O O . ARG A 1 108 ? -5.333 16.125 12.123 1.00 94.56 108 ARG A O 1
ATOM 880 N N . PRO A 1 109 ? -4.078 17.930 12.541 1.00 92.25 109 PRO A N 1
ATOM 881 C CA . PRO A 1 109 ? -4.178 17.790 13.997 1.00 92.25 109 PRO A CA 1
ATOM 882 C C . PRO A 1 109 ? -5.612 17.742 14.543 1.00 92.25 109 PRO A C 1
ATOM 884 O O . PRO A 1 109 ? -5.835 17.067 15.542 1.00 92.25 109 PRO A O 1
ATOM 887 N N . GLU A 1 110 ? -6.560 18.394 13.862 1.00 91.38 110 GLU A N 1
ATOM 888 C CA . GLU A 1 110 ? -7.986 18.408 14.223 1.00 91.38 110 GLU A CA 1
ATOM 889 C C . GLU A 1 110 ? -8.771 17.184 13.708 1.00 91.38 110 GLU A C 1
ATOM 891 O O . GLU A 1 110 ? -9.970 17.065 13.936 1.00 91.38 110 GLU A O 1
ATOM 896 N N . GLY A 1 111 ? -8.107 16.249 13.018 1.00 89.94 111 GLY A N 1
ATOM 897 C CA . GLY A 1 111 ? -8.713 15.013 12.510 1.00 89.94 111 GLY A CA 1
ATOM 898 C C . GLY A 1 111 ? -9.390 15.136 11.144 1.00 89.94 111 GLY A C 1
ATOM 899 O O . GLY A 1 111 ? -9.821 14.129 10.593 1.00 89.94 111 GLY A O 1
ATOM 900 N N . ASP A 1 112 ? -9.458 16.336 10.575 1.00 91.88 112 ASP A N 1
ATOM 901 C CA . ASP A 1 112 ? -9.984 16.588 9.235 1.00 91.88 112 ASP A CA 1
ATOM 902 C C . ASP A 1 112 ? -8.882 16.545 8.151 1.00 91.88 112 ASP A C 1
ATOM 904 O O . ASP A 1 112 ? -7.698 16.319 8.426 1.00 91.88 112 ASP A O 1
ATOM 908 N N . PHE A 1 113 ? -9.269 16.751 6.890 1.00 91.06 113 PHE A N 1
ATOM 909 C CA . PHE A 1 113 ? -8.378 16.649 5.727 1.00 91.06 113 PHE A CA 1
ATOM 910 C C . PHE A 1 113 ? -8.178 17.990 5.036 1.00 91.06 113 PHE A C 1
ATOM 912 O O . PHE A 1 113 ? -9.058 18.846 5.064 1.00 91.06 113 PHE A O 1
ATOM 919 N N . ALA A 1 114 ? -7.044 18.159 4.355 1.00 82.12 114 ALA A N 1
ATOM 920 C CA . ALA A 1 114 ? -6.835 19.298 3.459 1.00 82.12 114 ALA A CA 1
ATOM 921 C C . ALA A 1 114 ? -7.611 19.167 2.130 1.00 82.12 114 ALA A C 1
ATOM 923 O O . ALA A 1 114 ? -7.845 20.164 1.449 1.00 82.12 114 ALA A O 1
ATOM 924 N N . LEU A 1 115 ? -8.006 17.945 1.749 1.00 88.94 115 LEU A N 1
ATOM 925 C CA . LEU A 1 115 ? -8.812 17.694 0.555 1.00 88.94 115 LEU A CA 1
ATOM 926 C C . LEU A 1 115 ? -10.294 17.996 0.803 1.00 88.94 115 LEU A C 1
ATOM 928 O O . LEU A 1 115 ? -10.834 17.667 1.853 1.00 88.94 115 LEU A O 1
ATOM 932 N N . SER A 1 116 ? -10.964 18.554 -0.209 1.00 90.94 116 SER A N 1
ATOM 933 C CA . SER A 1 116 ? -12.419 18.735 -0.195 1.00 90.94 116 SER A CA 1
ATOM 934 C C . SER A 1 116 ? -13.164 17.428 -0.479 1.00 90.94 116 SER A C 1
ATOM 936 O O . SER A 1 116 ? -12.675 16.575 -1.226 1.00 90.94 116 SER A O 1
ATOM 938 N N . ASP A 1 117 ? -14.399 17.317 0.013 1.00 92.75 117 ASP A N 1
ATOM 939 C CA . ASP A 1 117 ? -15.272 16.156 -0.222 1.00 92.75 117 ASP A CA 1
ATOM 940 C C . ASP A 1 117 ? -15.472 15.861 -1.713 1.00 92.75 117 ASP A C 1
ATOM 942 O O . ASP A 1 117 ? -15.525 14.704 -2.129 1.00 92.75 117 ASP A O 1
ATOM 946 N N . LYS A 1 118 ? -15.514 16.907 -2.549 1.00 92.44 118 LYS A N 1
ATOM 947 C CA . LYS A 1 118 ? -15.632 16.769 -4.006 1.00 92.44 118 LYS A CA 1
ATOM 948 C C . LYS A 1 118 ? -14.433 16.038 -4.615 1.00 92.44 118 LYS A C 1
ATOM 950 O O . LYS A 1 118 ? -14.625 15.257 -5.541 1.00 92.44 118 LYS A O 1
ATOM 955 N N . LEU A 1 119 ? -13.218 16.290 -4.120 1.00 91.50 119 LEU A N 1
ATOM 956 C CA . LEU A 1 119 ? -12.017 15.569 -4.555 1.00 91.50 119 LEU A CA 1
ATOM 957 C C . LEU A 1 119 ? -11.974 14.166 -3.953 1.00 91.50 119 LEU A C 1
ATOM 959 O O . LEU A 1 119 ? -11.692 13.213 -4.666 1.00 91.50 119 LEU A O 1
ATOM 963 N N . MET A 1 120 ? -12.324 14.013 -2.675 1.00 93.44 120 MET A N 1
ATOM 964 C CA . MET A 1 120 ? -12.403 12.691 -2.042 1.00 93.44 120 MET A CA 1
ATOM 965 C C . MET A 1 120 ? -13.389 11.764 -2.771 1.00 93.44 120 MET A C 1
ATOM 967 O O . MET A 1 120 ? -13.144 10.565 -2.882 1.00 93.44 120 MET A O 1
ATOM 971 N N . ALA A 1 121 ? -14.483 12.308 -3.312 1.00 92.44 121 ALA A N 1
ATOM 972 C CA . ALA A 1 121 ? -15.493 11.555 -4.048 1.00 92.44 121 ALA A CA 1
ATOM 973 C C . ALA A 1 121 ? -15.004 10.973 -5.389 1.00 92.44 121 ALA A C 1
ATOM 975 O O . ALA A 1 121 ? -15.623 10.029 -5.879 1.00 92.44 121 ALA A O 1
ATOM 976 N N . THR A 1 122 ? -13.919 11.493 -5.979 1.00 92.56 122 THR A N 1
ATOM 977 C CA . THR A 1 122 ? -13.358 10.949 -7.233 1.00 92.56 122 THR A CA 1
ATOM 978 C C . THR A 1 122 ? -12.451 9.741 -7.007 1.00 92.56 122 THR A C 1
ATOM 980 O O . THR A 1 122 ? -12.148 9.022 -7.960 1.00 92.56 122 THR A O 1
ATOM 983 N N . LEU A 1 123 ? -12.023 9.511 -5.763 1.00 93.25 123 LEU A N 1
ATOM 984 C CA . LEU A 1 123 ? -11.181 8.386 -5.381 1.00 93.25 123 LEU A CA 1
ATOM 985 C C . LEU A 1 123 ? -12.021 7.116 -5.235 1.00 93.25 123 LEU A C 1
ATOM 987 O O . LEU A 1 123 ? -13.161 7.156 -4.762 1.00 93.25 123 LEU A O 1
ATOM 991 N N . ASP A 1 124 ? -11.428 5.971 -5.560 1.00 93.56 124 ASP A N 1
ATOM 992 C CA . ASP A 1 124 ? -11.981 4.670 -5.185 1.00 93.56 124 ASP A CA 1
ATOM 993 C C . ASP A 1 124 ? -12.009 4.571 -3.649 1.00 93.56 124 ASP A C 1
ATOM 995 O O . ASP A 1 124 ? -13.080 4.450 -3.053 1.00 93.56 124 ASP A O 1
ATOM 999 N N . TYR A 1 125 ? -10.852 4.798 -3.020 1.00 96.12 125 TYR A N 1
ATOM 1000 C CA . TYR A 1 125 ? -10.659 4.874 -1.571 1.00 96.12 125 TYR A CA 1
ATOM 1001 C C . TYR A 1 125 ? -9.562 5.884 -1.209 1.00 96.12 125 TYR A C 1
ATOM 1003 O O . TYR A 1 125 ? -8.720 6.228 -2.037 1.00 96.12 125 TYR A O 1
ATOM 1011 N N . ALA A 1 126 ? -9.521 6.311 0.051 1.00 97.38 126 ALA A N 1
ATOM 1012 C CA . ALA A 1 126 ? -8.402 7.049 0.623 1.00 97.38 126 ALA A CA 1
ATOM 1013 C C . ALA A 1 126 ? -7.705 6.228 1.717 1.00 97.38 126 ALA A C 1
ATOM 1015 O O . ALA A 1 126 ? -8.355 5.556 2.530 1.00 97.38 126 ALA A O 1
ATOM 1016 N N . ILE A 1 127 ? -6.378 6.314 1.725 1.00 98.12 127 ILE A N 1
ATOM 1017 C CA . ILE A 1 127 ? -5.533 5.947 2.861 1.00 98.12 127 ILE A CA 1
ATOM 1018 C C . ILE A 1 127 ? -5.352 7.228 3.666 1.00 98.12 127 ILE A C 1
ATOM 1020 O O . ILE A 1 127 ? -5.034 8.260 3.089 1.00 98.12 127 ILE A O 1
ATOM 1024 N N . VAL A 1 128 ? -5.592 7.194 4.969 1.00 97.81 128 VAL A N 1
ATOM 1025 C CA . VAL A 1 128 ? -5.417 8.361 5.833 1.00 97.81 128 VAL A CA 1
ATOM 1026 C C . VAL A 1 128 ? -4.313 8.092 6.835 1.00 97.81 128 VAL A C 1
ATOM 1028 O O . VAL A 1 128 ? -4.294 7.031 7.454 1.00 97.81 128 VAL A O 1
ATOM 1031 N N . SER A 1 129 ? -3.400 9.045 6.984 1.00 97.44 129 SER A N 1
ATOM 1032 C CA . SER A 1 129 ? -2.145 8.834 7.705 1.00 97.44 129 SER A CA 1
ATOM 1033 C C . SER A 1 129 ? -1.783 10.013 8.606 1.00 97.44 129 SER A C 1
ATOM 1035 O O . SER A 1 129 ? -2.030 11.177 8.284 1.00 97.44 129 SER A O 1
ATOM 1037 N N . ASN A 1 130 ? -1.146 9.719 9.742 1.00 96.19 130 ASN A N 1
ATOM 1038 C CA . ASN A 1 130 ? -0.567 10.738 10.617 1.00 96.19 130 ASN A CA 1
ATOM 1039 C C . ASN A 1 130 ? 0.878 11.048 10.192 1.00 96.19 130 ASN A C 1
ATOM 1041 O O . ASN A 1 130 ? 1.765 10.211 10.354 1.00 96.19 130 ASN A O 1
ATOM 1045 N N . HIS A 1 131 ? 1.131 12.274 9.728 1.00 95.19 131 HIS A N 1
ATOM 1046 C CA . HIS A 1 131 ? 2.475 12.741 9.341 1.00 95.19 131 HIS A CA 1
ATOM 1047 C C . HIS A 1 131 ? 3.073 13.798 10.273 1.00 95.19 131 HIS A C 1
ATOM 1049 O O . HIS A 1 131 ? 4.227 14.197 10.124 1.00 95.19 131 HIS A O 1
ATOM 1055 N N . SER A 1 132 ? 2.304 14.239 11.263 1.00 93.31 132 SER A N 1
ATOM 1056 C CA . SER A 1 132 ? 2.665 15.321 12.174 1.00 93.31 132 SER A CA 1
ATOM 1057 C C . SER A 1 132 ? 2.021 15.124 13.542 1.00 93.31 132 SER A C 1
ATOM 1059 O O . SER A 1 132 ? 1.102 14.317 13.687 1.00 93.31 132 SER A O 1
ATOM 1061 N N . ALA A 1 133 ? 2.472 15.900 14.531 1.00 91.88 133 ALA A N 1
ATOM 1062 C CA . ALA A 1 133 ? 1.896 15.956 15.876 1.00 91.88 133 ALA A CA 1
ATOM 1063 C C . ALA A 1 133 ? 1.801 14.575 16.567 1.00 91.88 133 ALA A C 1
ATOM 1065 O O . ALA A 1 133 ? 0.748 14.186 17.071 1.00 91.88 133 ALA A O 1
ATOM 1066 N N . PHE A 1 134 ? 2.914 13.832 16.554 1.00 92.56 134 PHE A N 1
ATOM 1067 C CA . PHE A 1 134 ? 3.019 12.486 17.133 1.00 92.56 134 PHE A CA 1
ATOM 1068 C C . PHE A 1 134 ? 3.012 12.491 18.673 1.00 92.56 134 PHE A C 1
ATOM 1070 O O . PHE A 1 134 ? 2.484 11.559 19.277 1.00 92.56 134 PHE A O 1
ATOM 1077 N N . ASP A 1 135 ? 3.502 13.570 19.293 1.00 91.50 135 ASP A N 1
ATOM 1078 C CA . ASP A 1 135 ? 3.691 13.701 20.750 1.00 91.50 135 ASP A CA 1
ATOM 1079 C C . ASP A 1 135 ? 2.447 14.225 21.501 1.00 91.50 135 ASP A C 1
ATOM 1081 O O . ASP A 1 135 ? 2.530 14.723 22.623 1.00 91.50 135 ASP A O 1
ATOM 1085 N N . ASN A 1 136 ? 1.268 14.149 20.877 1.00 92.62 136 ASN A N 1
ATOM 1086 C CA . ASN A 1 136 ? 0.000 14.493 21.518 1.00 92.62 136 ASN A CA 1
ATOM 1087 C C . ASN A 1 136 ? -0.405 13.463 22.586 1.00 92.62 136 ASN A C 1
ATOM 1089 O O . ASN A 1 136 ? 0.087 12.335 22.639 1.00 92.62 136 ASN A O 1
ATOM 1093 N N . THR A 1 137 ? -1.385 13.832 23.412 1.00 96.62 137 THR A N 1
ATOM 1094 C CA . THR A 1 137 ? -1.973 12.910 24.389 1.00 96.62 137 THR A CA 1
ATOM 1095 C C . THR A 1 137 ? -2.680 11.738 23.703 1.00 96.62 137 THR A C 1
ATOM 1097 O O . THR A 1 137 ? -3.214 11.869 22.599 1.00 96.62 137 THR A O 1
ATOM 1100 N N . VAL A 1 138 ? -2.758 10.600 24.404 1.00 97.81 138 VAL A N 1
ATOM 1101 C CA . VAL A 1 138 ? -3.494 9.401 23.961 1.00 97.81 138 VAL A CA 1
ATOM 1102 C C . VAL A 1 138 ? -4.911 9.753 23.508 1.00 97.81 138 VAL A C 1
ATOM 1104 O O . VAL A 1 138 ? -5.337 9.331 22.435 1.00 97.81 138 VAL A O 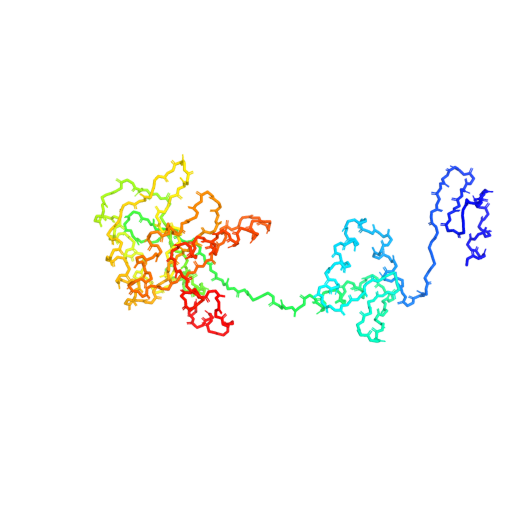1
ATOM 1107 N N . ALA A 1 139 ? -5.633 10.554 24.298 1.00 97.94 139 ALA A N 1
ATOM 1108 C CA . ALA A 1 139 ? -7.000 10.965 23.987 1.00 97.94 139 ALA A CA 1
ATOM 1109 C C . ALA A 1 139 ? -7.073 11.760 22.674 1.00 97.94 139 ALA A C 1
ATOM 1111 O O . ALA A 1 139 ? -7.874 11.417 21.807 1.00 97.94 139 ALA A O 1
ATOM 1112 N N . LYS A 1 140 ? -6.185 12.746 22.491 1.00 97.19 140 LYS A N 1
ATOM 1113 C CA . LYS A 1 140 ? -6.168 13.597 21.296 1.00 97.19 140 LYS A CA 1
ATOM 1114 C C . LYS A 1 140 ? -5.794 12.821 20.032 1.00 97.19 140 LYS A C 1
ATOM 1116 O O . LYS A 1 140 ? -6.441 12.982 19.004 1.00 97.19 140 LYS A O 1
ATOM 1121 N N . ASN A 1 141 ? -4.799 11.935 20.103 1.00 97.94 141 ASN A N 1
ATOM 1122 C CA . ASN A 1 141 ? -4.449 11.062 18.977 1.00 97.94 141 ASN A CA 1
ATOM 1123 C C . ASN A 1 141 ? -5.588 10.095 18.619 1.00 97.94 141 ASN A C 1
ATOM 1125 O O . ASN A 1 141 ? -5.862 9.879 17.441 1.00 97.94 141 ASN A O 1
ATOM 1129 N N . THR A 1 142 ? -6.272 9.542 19.625 1.00 98.44 142 THR A N 1
ATOM 1130 C CA . THR A 1 142 ? -7.426 8.651 19.419 1.00 98.44 142 THR A CA 1
ATOM 1131 C C . THR A 1 142 ? -8.561 9.376 18.705 1.00 98.44 142 THR A C 1
ATOM 1133 O O . THR A 1 142 ? -9.080 8.872 17.712 1.00 98.44 142 THR A O 1
ATOM 1136 N N . GLU A 1 143 ? -8.928 10.562 19.193 1.00 98.19 143 GLU A N 1
ATOM 1137 C CA . GLU A 1 143 ? -9.971 11.396 18.596 1.00 98.19 143 GLU A CA 1
ATOM 1138 C C . GLU A 1 143 ? -9.611 11.777 17.162 1.00 98.19 143 GLU A C 1
ATOM 1140 O O . GLU A 1 143 ? -10.396 11.526 16.256 1.00 98.19 143 GLU A O 1
ATOM 1145 N N . ARG A 1 144 ? -8.387 12.262 16.929 1.00 97.81 144 ARG A N 1
ATOM 1146 C CA . ARG A 1 144 ? -7.887 12.612 15.595 1.00 97.81 144 ARG A CA 1
ATOM 1147 C C . ARG A 1 144 ? -8.028 11.462 14.593 1.00 97.81 144 ARG A C 1
ATOM 1149 O O . ARG A 1 144 ? -8.516 11.673 13.485 1.00 97.81 144 ARG A O 1
ATOM 1156 N N . ILE A 1 145 ? -7.619 10.250 14.978 1.00 98.25 145 ILE A N 1
ATOM 1157 C CA . ILE A 1 145 ? -7.718 9.056 14.125 1.00 98.25 145 ILE A CA 1
ATOM 1158 C C . ILE A 1 145 ? -9.183 8.708 13.835 1.00 98.25 145 ILE A C 1
ATOM 1160 O O . ILE A 1 145 ? -9.540 8.449 12.686 1.00 98.25 145 ILE A O 1
ATOM 1164 N N . ILE A 1 146 ? -10.036 8.695 14.862 1.00 98.44 146 ILE A N 1
ATOM 1165 C CA . ILE A 1 146 ? -11.453 8.339 14.717 1.00 98.44 146 ILE A CA 1
ATOM 1166 C C . ILE A 1 146 ? -12.196 9.375 13.866 1.00 98.44 146 ILE A C 1
ATOM 1168 O O . ILE A 1 146 ? -12.963 8.991 12.983 1.00 98.44 146 ILE A O 1
ATOM 1172 N N . THR A 1 147 ? -11.942 10.666 14.083 1.00 98.19 147 THR A N 1
ATOM 1173 C CA . THR A 1 147 ? -12.514 11.761 13.291 1.00 98.19 147 THR A CA 1
ATOM 1174 C C . THR A 1 147 ? -12.151 11.603 11.820 1.00 98.19 147 THR A C 1
ATOM 1176 O O . THR A 1 147 ? -13.049 11.616 10.979 1.00 98.19 147 THR A O 1
ATOM 1179 N N . ALA A 1 148 ? -10.887 11.323 11.497 1.00 97.75 148 ALA A N 1
ATOM 1180 C CA . ALA A 1 148 ? -10.476 11.069 10.119 1.00 97.75 148 ALA A CA 1
ATOM 1181 C C . ALA A 1 148 ? -11.203 9.859 9.515 1.00 97.75 148 ALA A C 1
ATOM 1183 O O . ALA A 1 148 ? -11.821 9.944 8.451 1.00 97.75 148 ALA A O 1
ATOM 1184 N N . LEU A 1 149 ? -11.191 8.724 10.216 1.00 98.12 149 LEU A N 1
ATOM 1185 C CA . LEU A 1 149 ? -11.824 7.493 9.740 1.00 98.12 149 LEU A CA 1
ATOM 1186 C C . LEU A 1 149 ? -13.355 7.582 9.664 1.00 98.12 149 LEU A C 1
ATOM 1188 O O . LEU A 1 149 ? -13.974 6.735 9.018 1.00 98.12 149 LEU A O 1
ATOM 1192 N N . SER A 1 150 ? -13.985 8.587 10.278 1.00 97.38 150 SER A N 1
ATOM 1193 C CA . SER A 1 150 ? -15.429 8.813 10.162 1.00 97.38 150 SER A CA 1
ATOM 1194 C C . SER A 1 150 ? -15.867 9.193 8.748 1.00 97.38 150 SER A C 1
ATOM 1196 O O . SER A 1 150 ? -17.003 8.911 8.361 1.00 97.38 150 SER A O 1
ATOM 1198 N N . HIS A 1 151 ? -14.962 9.742 7.936 1.00 96.75 151 HIS A N 1
ATOM 1199 C CA . HIS A 1 151 ? -15.268 10.070 6.554 1.00 96.75 151 HIS A CA 1
ATOM 1200 C C . HIS A 1 151 ? -15.470 8.789 5.716 1.00 96.75 151 HIS A C 1
ATOM 1202 O O . HIS A 1 151 ? -14.668 7.850 5.807 1.00 96.75 151 HIS A O 1
ATOM 1208 N N . PRO A 1 152 ? -16.497 8.712 4.848 1.00 93.62 152 PRO A N 1
ATOM 1209 C CA . PRO A 1 152 ? -16.832 7.486 4.118 1.00 93.62 152 PRO A CA 1
ATOM 1210 C C . PRO A 1 152 ? -15.692 7.001 3.214 1.00 93.62 152 PRO A C 1
ATOM 1212 O O . PRO A 1 152 ? -15.399 5.809 3.191 1.00 93.62 152 PRO A O 1
ATOM 1215 N N . LYS A 1 153 ? -14.992 7.923 2.539 1.00 95.25 153 LYS A N 1
ATOM 1216 C CA . LYS A 1 153 ? -13.850 7.598 1.664 1.00 95.25 153 LYS A CA 1
ATOM 1217 C C . LYS A 1 153 ? -12.549 7.285 2.410 1.00 95.25 153 LYS A C 1
ATOM 1219 O O . LYS A 1 153 ? -11.670 6.671 1.817 1.00 95.25 153 LYS A O 1
ATOM 1224 N N . ALA A 1 154 ? -12.416 7.671 3.682 1.00 97.19 154 ALA A N 1
ATOM 1225 C CA . ALA A 1 154 ? -11.248 7.343 4.501 1.00 97.19 154 ALA A CA 1
ATOM 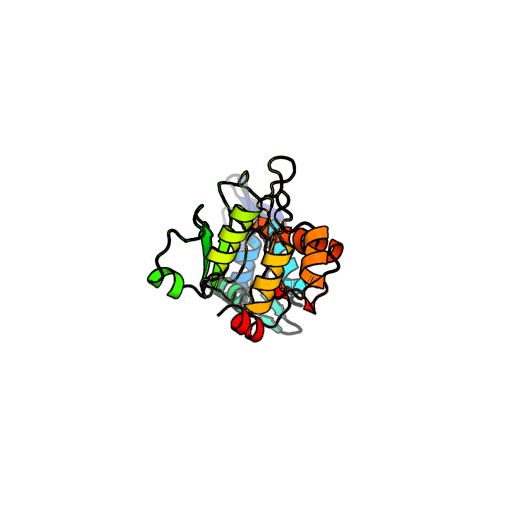1226 C C . ALA A 1 154 ? -11.359 5.888 4.962 1.00 97.19 154 ALA A C 1
ATOM 1228 O O . ALA A 1 154 ? -12.000 5.595 5.971 1.00 97.19 154 ALA A O 1
ATOM 1229 N N . LEU A 1 155 ? -10.825 4.962 4.169 1.00 98.06 155 LEU A N 1
ATOM 1230 C CA . LEU A 1 155 ? -11.082 3.532 4.331 1.00 98.06 155 LEU A CA 1
ATOM 1231 C C . LEU A 1 155 ? -9.958 2.807 5.070 1.00 98.06 155 LEU A C 1
ATOM 1233 O O . LEU A 1 155 ? -10.222 1.871 5.824 1.00 98.06 155 LEU A O 1
ATOM 1237 N N . ILE A 1 156 ? -8.717 3.225 4.838 1.00 98.62 156 ILE A N 1
ATOM 1238 C CA . ILE A 1 156 ? -7.519 2.570 5.358 1.00 98.62 156 ILE A CA 1
ATOM 1239 C C . ILE A 1 156 ? -6.799 3.555 6.274 1.00 98.62 156 ILE A C 1
ATOM 1241 O O . ILE A 1 156 ? -6.523 4.676 5.857 1.00 98.62 156 ILE A O 1
ATOM 1245 N N . LEU A 1 157 ? -6.464 3.134 7.494 1.00 98.62 157 LEU A N 1
ATOM 1246 C CA . LEU A 1 157 ? -5.496 3.856 8.321 1.00 98.62 157 LEU A CA 1
ATOM 1247 C C . LEU A 1 157 ? -4.083 3.431 7.891 1.00 98.62 157 LEU A C 1
ATOM 1249 O O . LEU A 1 157 ? -3.700 2.281 8.125 1.00 98.62 157 LEU A O 1
ATOM 1253 N N . GLY A 1 158 ? -3.360 4.327 7.215 1.00 98.19 158 GLY A N 1
ATOM 1254 C CA . GLY A 1 158 ? -2.005 4.106 6.700 1.00 98.19 158 GLY A CA 1
ATOM 1255 C C . GLY A 1 158 ? -0.961 4.208 7.805 1.00 98.19 158 GLY A C 1
ATOM 1256 O O . GLY A 1 158 ? -1.112 5.047 8.697 1.00 98.19 158 GLY A O 1
ATOM 1257 N N . HIS A 1 159 ? 0.044 3.320 7.765 1.00 98.19 159 HIS A N 1
ATOM 1258 C CA . HIS A 1 159 ? 1.112 3.110 8.756 1.00 98.19 159 HIS A CA 1
ATOM 1259 C C . HIS A 1 159 ? 0.719 3.680 10.129 1.00 98.19 159 HIS A C 1
ATOM 1261 O O . HIS A 1 159 ? 1.130 4.789 10.498 1.00 98.19 159 HIS A O 1
ATOM 1267 N N . PRO A 1 160 ? -0.189 2.972 10.832 1.00 98.12 160 PRO A N 1
ATOM 1268 C CA . PRO A 1 160 ? -1.085 3.573 11.818 1.00 98.12 160 PRO A CA 1
ATOM 1269 C C . PRO A 1 160 ? -0.377 4.263 12.970 1.00 98.12 160 PRO A C 1
ATOM 1271 O O . PRO A 1 160 ? -0.846 5.291 13.460 1.00 98.12 160 PRO A O 1
ATOM 1274 N N . THR A 1 161 ? 0.738 3.690 13.423 1.00 98.00 161 THR A N 1
ATOM 1275 C CA . THR A 1 161 ? 1.491 4.235 14.551 1.00 98.00 161 THR A CA 1
ATOM 1276 C C . THR A 1 161 ? 2.426 5.360 14.127 1.00 98.00 161 THR A C 1
ATOM 1278 O O . THR A 1 161 ? 2.957 6.071 14.980 1.00 98.00 161 THR A O 1
ATOM 1281 N N . GLY A 1 162 ? 2.665 5.516 12.825 1.00 97.19 162 GLY A N 1
ATOM 1282 C CA . GLY A 1 162 ? 3.604 6.472 12.265 1.00 97.19 162 GLY A CA 1
ATOM 1283 C C . GLY A 1 162 ? 5.052 6.186 12.654 1.00 97.19 162 GLY A C 1
ATOM 1284 O O . GLY A 1 162 ? 5.894 7.071 12.497 1.00 97.19 162 GLY A O 1
ATOM 1285 N N . ARG A 1 163 ? 5.376 4.999 13.180 1.00 97.69 163 ARG A N 1
ATOM 1286 C CA . ARG A 1 163 ? 6.734 4.698 13.649 1.00 97.69 163 ARG A CA 1
ATOM 1287 C C . ARG A 1 163 ? 7.741 4.704 12.502 1.00 97.69 163 ARG A C 1
ATOM 1289 O O . ARG A 1 163 ? 7.417 4.392 11.356 1.00 97.69 163 ARG A O 1
ATOM 1296 N N . ILE A 1 164 ? 8.984 5.012 12.845 1.00 97.75 164 ILE A N 1
ATOM 1297 C CA . ILE A 1 164 ? 10.147 4.774 11.993 1.00 97.75 164 ILE A CA 1
ATOM 1298 C C . ILE A 1 164 ? 11.162 4.056 12.874 1.00 97.75 164 ILE A C 1
ATOM 1300 O O . ILE A 1 164 ? 11.625 4.613 13.869 1.00 97.75 164 ILE A O 1
ATOM 1304 N N . ILE A 1 165 ? 11.471 2.808 12.548 1.00 96.62 165 ILE A N 1
ATOM 1305 C CA . ILE A 1 165 ? 12.383 1.959 13.310 1.00 96.62 165 ILE A CA 1
ATOM 1306 C C . ILE A 1 165 ? 13.703 2.710 13.511 1.00 96.62 165 ILE A C 1
ATOM 1308 O O . ILE A 1 165 ? 14.272 3.251 12.570 1.00 96.62 165 ILE A O 1
ATOM 1312 N N . ASN A 1 166 ? 14.157 2.771 14.765 1.00 95.44 166 ASN A N 1
ATOM 1313 C CA . ASN A 1 166 ? 15.346 3.501 15.225 1.00 95.44 166 ASN A CA 1
ATOM 1314 C C . ASN A 1 166 ? 15.311 5.039 15.116 1.00 95.44 166 ASN A C 1
ATOM 1316 O O . ASN A 1 166 ? 16.275 5.676 15.532 1.00 95.44 166 ASN A O 1
ATOM 1320 N N . HIS A 1 167 ? 14.230 5.654 14.626 1.00 96.25 167 HIS A N 1
ATOM 1321 C CA . HIS A 1 167 ? 14.158 7.111 14.436 1.00 96.25 167 HIS A CA 1
ATOM 1322 C C . HIS A 1 167 ? 12.961 7.777 15.122 1.00 96.25 167 HIS A C 1
ATOM 1324 O O . HIS A 1 167 ? 13.100 8.866 15.672 1.00 96.25 167 HIS A O 1
ATOM 1330 N N . ARG A 1 168 ? 11.783 7.146 15.099 1.00 96.31 168 ARG A N 1
ATOM 1331 C CA . ARG A 1 168 ? 10.548 7.693 15.669 1.00 96.31 168 ARG A CA 1
ATOM 1332 C C . ARG A 1 168 ? 9.732 6.590 16.327 1.00 96.31 168 ARG A C 1
ATOM 1334 O O . ARG A 1 168 ? 9.405 5.589 15.689 1.00 96.31 168 ARG A O 1
ATOM 1341 N N . GLN A 1 169 ? 9.388 6.791 17.595 1.00 95.25 169 GLN A N 1
ATOM 1342 C CA . GLN A 1 169 ? 8.516 5.875 18.327 1.00 95.25 169 GLN A CA 1
ATOM 1343 C C . GLN A 1 169 ? 7.088 5.896 17.768 1.00 95.25 169 GLN A C 1
ATOM 1345 O O . GLN A 1 169 ? 6.671 6.846 17.108 1.00 95.25 169 GLN A O 1
ATOM 1350 N N . SER A 1 170 ? 6.345 4.824 18.033 1.00 96.94 170 SER A N 1
ATOM 1351 C CA . SER A 1 170 ? 4.916 4.751 17.739 1.00 96.94 170 SER A CA 1
ATOM 1352 C C . SER A 1 170 ? 4.151 5.855 18.468 1.00 96.94 170 SER A C 1
ATOM 1354 O O . SER A 1 170 ? 4.352 6.066 19.665 1.00 96.94 170 SER A O 1
ATOM 1356 N N . LEU A 1 171 ? 3.230 6.517 17.766 1.00 96.12 171 LEU A N 1
ATOM 1357 C CA . LEU A 1 171 ? 2.281 7.424 18.400 1.00 96.12 171 LEU A CA 1
ATOM 1358 C C . LEU A 1 171 ? 1.413 6.659 19.401 1.00 96.12 171 LEU A C 1
ATOM 1360 O O . LEU A 1 171 ? 1.029 5.506 19.181 1.00 96.12 171 LEU A O 1
ATOM 1364 N N . SER A 1 172 ? 1.086 7.325 20.503 1.00 95.19 172 SER A N 1
ATOM 1365 C CA . SER A 1 172 ? 0.249 6.748 21.551 1.00 95.19 172 SER A CA 1
ATOM 1366 C C . SER A 1 172 ? -1.224 7.042 21.276 1.00 95.19 172 SER A C 1
ATOM 1368 O O . SER A 1 172 ? -1.599 8.204 21.135 1.00 95.19 172 SER A O 1
ATOM 1370 N N . ALA A 1 173 ? -2.058 6.004 21.224 1.00 97.88 173 ALA A N 1
ATOM 1371 C CA . ALA A 1 173 ? -3.507 6.090 21.057 1.00 97.88 173 ALA A CA 1
ATOM 1372 C C . ALA A 1 173 ? -4.199 4.947 21.817 1.00 97.88 173 ALA A C 1
ATOM 1374 O O . ALA A 1 173 ? -3.585 3.927 22.134 1.00 97.88 173 ALA A O 1
ATOM 1375 N N . ASP A 1 174 ? -5.485 5.116 22.109 1.00 98.44 174 ASP A N 1
ATOM 1376 C CA . ASP A 1 174 ? -6.351 4.067 22.636 1.00 98.44 174 ASP A CA 1
ATOM 1377 C C . ASP A 1 174 ? -6.736 3.143 21.473 1.00 98.44 174 ASP A C 1
ATOM 1379 O O . ASP A 1 174 ? -7.771 3.296 20.817 1.00 98.44 174 ASP A O 1
ATOM 1383 N N . TRP A 1 175 ? -5.831 2.213 21.166 1.00 98.38 175 TRP A N 1
ATOM 1384 C CA . TRP A 1 175 ? -5.970 1.294 20.039 1.00 98.38 175 TRP A CA 1
ATOM 1385 C C . TRP A 1 175 ? -7.206 0.402 20.151 1.00 98.38 175 TRP A C 1
ATOM 1387 O O . TRP A 1 175 ? -7.793 0.059 19.133 1.00 98.38 175 TRP A O 1
ATOM 1397 N N . GLU A 1 176 ? -7.660 0.093 21.365 1.00 98.06 176 GLU A N 1
ATOM 1398 C CA . GLU A 1 176 ? -8.906 -0.640 21.595 1.00 98.06 176 GLU A CA 1
ATOM 1399 C C . GLU A 1 176 ? -10.117 0.124 21.045 1.00 98.06 176 GLU A C 1
ATOM 1401 O O . GLU A 1 176 ? -10.923 -0.436 20.294 1.00 98.06 176 GLU A O 1
ATOM 1406 N N . LYS A 1 177 ? -10.212 1.431 21.330 1.00 98.56 177 LYS A N 1
ATOM 1407 C CA . LYS A 1 177 ? -11.258 2.287 20.749 1.00 98.56 177 LYS A CA 1
ATOM 1408 C C . LYS A 1 177 ? -11.132 2.416 19.236 1.00 98.56 177 LYS A C 1
ATOM 1410 O O . LYS A 1 177 ? -12.145 2.332 18.540 1.00 98.56 177 LYS A O 1
ATOM 1415 N N . VAL A 1 178 ? -9.914 2.588 18.720 1.00 98.69 178 VAL A N 1
ATOM 1416 C CA . VAL A 1 178 ? -9.673 2.680 17.270 1.00 98.69 178 VAL A CA 1
ATOM 1417 C C . VAL A 1 178 ? -10.100 1.385 16.572 1.00 98.69 178 VAL A C 1
ATOM 1419 O O . VAL A 1 178 ? -10.837 1.434 15.591 1.00 98.69 178 VAL A O 1
ATOM 1422 N N . PHE A 1 179 ? -9.722 0.215 17.092 1.00 98.75 179 PHE A N 1
ATOM 1423 C CA . PHE A 1 179 ? -10.100 -1.076 16.513 1.00 98.75 179 PHE A CA 1
ATOM 1424 C C . PHE A 1 179 ? -11.607 -1.308 16.563 1.00 98.75 179 PHE A C 1
ATOM 1426 O O . PHE A 1 179 ? -12.186 -1.718 15.556 1.00 98.75 179 PHE A O 1
ATOM 1433 N N . ALA A 1 180 ? -12.261 -0.994 17.685 1.00 98.69 180 ALA A N 1
ATOM 1434 C CA . ALA A 1 180 ? -13.715 -1.078 17.792 1.00 98.69 180 ALA A CA 1
ATOM 1435 C C . ALA A 1 180 ? -14.412 -0.189 16.747 1.00 98.69 180 ALA A C 1
ATOM 1437 O O . ALA A 1 180 ? -15.374 -0.619 16.104 1.00 98.69 180 ALA A O 1
ATOM 1438 N N . PHE A 1 181 ? -13.895 1.024 16.525 1.00 98.69 181 PHE A N 1
ATOM 1439 C CA . PHE A 1 181 ? -14.384 1.909 15.475 1.00 98.69 181 PHE A CA 1
ATOM 1440 C C . PHE A 1 181 ? -14.175 1.311 14.079 1.00 98.69 181 PHE A C 1
ATOM 1442 O O . PHE A 1 181 ? -15.110 1.310 13.274 1.00 98.69 181 PHE A O 1
ATOM 1449 N N . CYS A 1 182 ? -12.990 0.767 13.792 1.00 98.50 182 CYS A N 1
ATOM 1450 C CA . CYS A 1 182 ? -12.693 0.158 12.500 1.00 98.50 182 CYS A CA 1
ATOM 1451 C C . CYS A 1 182 ? -13.605 -1.033 12.202 1.00 98.50 182 CYS A C 1
ATOM 1453 O O . CYS A 1 182 ? -14.130 -1.132 11.099 1.00 98.50 182 CYS A O 1
ATOM 1455 N N . VAL A 1 183 ? -13.857 -1.902 13.181 1.00 98.50 183 VAL A N 1
ATOM 1456 C CA . VAL A 1 183 ? -14.767 -3.047 13.018 1.00 98.50 183 VAL A CA 1
ATOM 1457 C C . VAL A 1 183 ? -16.186 -2.572 12.731 1.00 98.50 183 VAL A C 1
ATOM 1459 O O . VAL A 1 183 ? -16.797 -3.020 11.763 1.00 98.50 183 VAL A O 1
ATOM 1462 N N . LYS A 1 184 ? -16.692 -1.631 13.538 1.00 98.38 184 LYS A N 1
ATOM 1463 C CA . LYS A 1 184 ? -18.050 -1.092 13.395 1.00 98.38 184 LYS A CA 1
ATOM 1464 C C . LYS A 1 184 ? -18.278 -0.426 12.035 1.00 98.38 184 LYS A C 1
ATOM 1466 O O . LYS A 1 184 ? -19.374 -0.518 11.498 1.00 98.38 184 LYS A O 1
ATOM 1471 N N . ASN A 1 185 ? -17.263 0.254 11.503 1.00 98.12 185 ASN A N 1
ATOM 1472 C CA . ASN A 1 185 ? -17.368 1.058 10.282 1.00 98.12 185 ASN A CA 1
ATOM 1473 C C . ASN A 1 185 ? -16.646 0.430 9.081 1.00 98.12 185 ASN A C 1
ATOM 1475 O O . ASN A 1 185 ? -16.385 1.123 8.099 1.00 98.12 185 ASN A O 1
ATOM 1479 N N . HIS A 1 186 ? -16.295 -0.857 9.167 1.00 97.31 186 HIS A N 1
ATOM 1480 C CA . HIS A 1 186 ? -15.616 -1.615 8.113 1.00 97.31 186 HIS A CA 1
ATOM 1481 C C . HIS A 1 186 ? -14.331 -0.953 7.580 1.00 97.31 186 HIS A C 1
ATOM 1483 O O . HIS A 1 186 ? -14.026 -1.025 6.391 1.00 97.31 186 HIS A O 1
ATOM 1489 N N . LYS A 1 187 ? -13.564 -0.312 8.466 1.00 98.44 187 LYS A N 1
ATOM 1490 C CA . LYS A 1 187 ? -12.272 0.301 8.140 1.00 98.44 187 LYS A CA 1
ATOM 1491 C C . LYS A 1 187 ? -11.150 -0.720 8.237 1.00 98.44 187 LYS A C 1
ATOM 1493 O O . LYS A 1 187 ? -11.197 -1.661 9.033 1.00 98.44 187 LYS A O 1
ATOM 1498 N N . LEU A 1 188 ? -10.131 -0.514 7.417 1.00 98.50 188 LEU A N 1
ATOM 1499 C CA . LEU A 1 188 ? -8.983 -1.397 7.292 1.00 98.50 188 LEU A CA 1
ATOM 1500 C C . LEU A 1 188 ? -7.770 -0.810 8.006 1.00 98.50 188 LEU A C 1
ATOM 1502 O O . LEU A 1 188 ? -7.607 0.407 8.098 1.00 98.50 188 LEU A O 1
ATOM 1506 N N . MET A 1 189 ? -6.896 -1.697 8.469 1.00 98.38 189 MET A N 1
ATOM 1507 C CA . MET A 1 189 ? -5.633 -1.328 9.098 1.00 98.38 189 MET A CA 1
ATOM 1508 C C . MET A 1 189 ? -4.462 -1.716 8.199 1.00 98.38 189 MET A C 1
ATOM 1510 O O . MET A 1 189 ? -4.381 -2.864 7.750 1.00 98.38 189 MET A O 1
ATOM 1514 N N . GLU A 1 190 ? -3.563 -0.775 7.928 1.00 98.75 190 GLU A N 1
ATOM 1515 C CA . GLU A 1 190 ? -2.383 -1.048 7.115 1.00 98.75 190 GLU A CA 1
ATOM 1516 C C . GLU A 1 190 ? -1.315 -1.840 7.889 1.00 98.75 190 GLU A C 1
ATOM 1518 O O . GLU A 1 190 ? -1.023 -1.580 9.058 1.00 98.75 190 GLU A O 1
ATOM 1523 N N . VAL A 1 191 ? -0.702 -2.803 7.201 1.00 98.81 191 VAL A N 1
ATOM 1524 C CA . VAL A 1 191 ? 0.607 -3.366 7.533 1.00 98.81 191 VAL A CA 1
ATOM 1525 C C . VAL A 1 191 ? 1.577 -2.959 6.429 1.00 98.81 191 VAL A C 1
ATOM 1527 O O . VAL A 1 191 ? 1.696 -3.609 5.389 1.00 98.81 191 VAL A O 1
ATOM 1530 N N . ASN A 1 192 ? 2.250 -1.847 6.661 1.00 98.75 192 ASN A N 1
ATOM 1531 C CA . ASN A 1 192 ? 3.217 -1.241 5.777 1.00 98.75 192 ASN A CA 1
ATOM 1532 C C . ASN A 1 192 ? 4.490 -2.082 5.754 1.00 98.75 192 ASN A C 1
ATOM 1534 O O . ASN A 1 192 ? 5.153 -2.275 6.773 1.00 98.75 192 ASN A O 1
ATOM 1538 N N . ALA A 1 193 ? 4.833 -2.600 4.583 1.00 98.75 193 ALA A N 1
ATOM 1539 C CA . ALA A 1 193 ? 5.959 -3.498 4.391 1.00 98.75 193 ALA A CA 1
ATOM 1540 C C . ALA A 1 193 ? 7.297 -2.770 4.210 1.00 98.75 193 ALA A C 1
ATOM 1542 O O . ALA A 1 193 ? 8.316 -3.439 4.020 1.00 98.75 193 ALA A O 1
ATOM 1543 N N . TYR A 1 194 ? 7.322 -1.433 4.231 1.00 98.44 194 TYR A N 1
ATOM 1544 C CA . TYR A 1 194 ? 8.570 -0.697 4.095 1.00 98.44 194 TYR A CA 1
ATOM 1545 C C . TYR A 1 194 ? 9.508 -1.045 5.270 1.00 98.44 194 TYR A C 1
ATOM 1547 O O . TYR A 1 194 ? 9.059 -0.996 6.419 1.00 98.44 194 TYR A O 1
ATOM 1555 N N . PRO A 1 195 ? 10.783 -1.414 5.021 1.00 97.12 195 PRO A N 1
ATOM 1556 C CA . PRO A 1 195 ? 11.683 -1.951 6.047 1.00 97.12 195 PRO A CA 1
ATOM 1557 C C . PRO A 1 195 ? 11.842 -1.068 7.282 1.00 97.12 195 PRO A C 1
ATOM 1559 O O . PRO A 1 195 ? 11.876 -1.587 8.392 1.00 97.12 195 PRO A O 1
ATOM 1562 N N . ASP A 1 196 ? 11.874 0.251 7.095 1.00 97.25 196 ASP A N 1
ATOM 1563 C CA . ASP A 1 196 ? 12.039 1.208 8.193 1.00 97.25 196 ASP A CA 1
ATOM 1564 C C . ASP A 1 196 ? 10.732 1.467 8.953 1.00 97.25 196 ASP A C 1
ATOM 1566 O O . ASP A 1 196 ? 10.745 2.126 9.987 1.00 97.25 196 ASP A O 1
ATOM 1570 N N . ARG A 1 197 ? 9.590 0.967 8.465 1.00 98.25 197 ARG A N 1
ATOM 1571 C CA . ARG A 1 197 ? 8.285 1.126 9.118 1.00 98.25 197 ARG A CA 1
ATOM 1572 C C . ARG A 1 197 ? 7.840 -0.165 9.792 1.00 98.25 197 ARG A C 1
ATOM 1574 O O . ARG A 1 197 ? 7.672 -0.199 11.013 1.00 98.25 197 ARG A O 1
ATOM 1581 N N . LEU A 1 198 ? 7.618 -1.213 8.991 1.00 98.12 198 LEU A N 1
ATOM 1582 C CA . LEU A 1 198 ? 6.946 -2.456 9.396 1.00 98.12 198 LEU A CA 1
ATOM 1583 C C . LEU A 1 198 ? 5.699 -2.187 10.255 1.00 98.12 198 LEU A C 1
ATOM 1585 O O . LEU A 1 198 ? 5.526 -2.802 11.300 1.00 98.12 198 LEU A O 1
ATOM 1589 N N . ASP A 1 199 ? 4.889 -1.204 9.878 1.00 98.56 199 ASP A N 1
ATOM 1590 C CA . ASP A 1 199 ? 3.822 -0.631 10.705 1.00 98.56 199 ASP A CA 1
ATOM 1591 C C . ASP A 1 199 ? 2.466 -1.015 10.114 1.00 98.56 199 ASP A C 1
ATOM 1593 O O . ASP A 1 199 ? 2.130 -0.555 9.035 1.00 98.56 199 ASP A O 1
ATOM 1597 N N . LEU A 1 200 ? 1.647 -1.864 10.719 1.00 98.19 200 LEU A N 1
ATOM 1598 C CA . LEU A 1 200 ? 1.496 -2.082 12.153 1.00 98.19 200 LEU A CA 1
ATOM 1599 C C . LEU A 1 200 ? 2.513 -3.044 12.834 1.00 98.19 200 LEU A C 1
ATOM 1601 O O . LEU A 1 200 ? 2.858 -4.086 12.270 1.00 98.19 200 LEU A O 1
ATOM 1605 N N . PRO A 1 201 ? 2.958 -2.755 14.078 1.00 98.00 201 PRO A N 1
ATOM 1606 C CA . PRO A 1 201 ? 3.683 -3.703 14.929 1.00 98.00 201 PRO A CA 1
ATOM 1607 C C . PRO A 1 201 ? 2.912 -5.018 15.140 1.00 98.00 201 PRO A C 1
ATOM 1609 O O . PRO A 1 201 ? 1.687 -5.044 15.123 1.00 98.00 201 PRO A O 1
ATOM 1612 N N . ASP A 1 202 ? 3.607 -6.135 15.340 1.00 97.56 202 ASP A N 1
ATOM 1613 C CA . ASP A 1 202 ? 3.034 -7.490 15.379 1.00 97.56 202 ASP A CA 1
ATOM 1614 C C . ASP A 1 202 ? 2.138 -7.741 16.594 1.00 97.56 202 ASP A C 1
ATOM 1616 O O . ASP A 1 202 ? 1.127 -8.436 16.484 1.00 97.56 202 ASP A O 1
ATOM 1620 N N . ASP A 1 203 ? 2.470 -7.150 17.733 1.00 97.00 203 ASP A N 1
ATOM 1621 C CA . ASP A 1 203 ? 1.637 -7.127 18.933 1.00 97.00 203 ASP A CA 1
ATOM 1622 C C . ASP A 1 203 ? 0.311 -6.382 18.699 1.00 97.00 203 ASP A C 1
ATOM 1624 O O . ASP A 1 203 ? -0.763 -6.890 19.048 1.00 97.00 203 ASP A O 1
ATOM 1628 N N . LEU A 1 204 ? 0.356 -5.229 18.025 1.00 98.25 204 LEU A N 1
ATOM 1629 C CA . LEU A 1 204 ? -0.850 -4.498 17.639 1.00 98.25 204 LEU A CA 1
ATOM 1630 C C . LEU A 1 204 ? -1.635 -5.217 16.536 1.00 98.25 204 LEU A C 1
ATOM 1632 O O . LEU A 1 204 ? -2.861 -5.236 16.604 1.00 98.25 204 LEU A O 1
ATOM 1636 N N . ILE A 1 205 ? -0.970 -5.879 15.582 1.00 98.75 205 ILE A N 1
ATOM 1637 C CA . ILE A 1 205 ? -1.630 -6.748 14.593 1.00 98.75 205 ILE A CA 1
ATOM 1638 C C . ILE A 1 205 ? -2.424 -7.835 15.311 1.00 98.75 205 ILE A C 1
ATOM 1640 O O . ILE A 1 205 ? -3.620 -7.986 15.063 1.00 98.75 205 ILE A O 1
ATOM 1644 N N . LYS A 1 206 ? -1.790 -8.566 16.233 1.00 98.38 206 LYS A N 1
ATOM 1645 C CA . LYS A 1 206 ? -2.448 -9.640 16.986 1.00 98.38 206 LYS A CA 1
ATOM 1646 C C . LYS A 1 206 ? -3.679 -9.128 17.736 1.00 98.38 206 LYS A C 1
ATOM 1648 O O . LYS A 1 206 ? -4.722 -9.783 17.731 1.00 98.38 206 LYS A O 1
ATOM 1653 N N . THR A 1 207 ? -3.569 -7.949 18.340 1.00 98.19 207 THR A N 1
ATOM 1654 C CA . THR A 1 207 ? -4.668 -7.308 19.073 1.00 98.19 207 THR A CA 1
ATOM 1655 C C . THR A 1 207 ? -5.800 -6.882 18.134 1.00 98.19 207 THR A C 1
ATOM 1657 O O . THR A 1 207 ? -6.955 -7.226 18.380 1.00 98.19 207 THR A O 1
ATOM 1660 N N . ALA A 1 208 ? -5.482 -6.221 17.017 1.00 98.44 208 ALA A N 1
ATOM 1661 C CA . ALA A 1 208 ? -6.450 -5.798 16.006 1.00 98.44 208 ALA A CA 1
ATOM 1662 C C . ALA A 1 208 ? -7.244 -6.991 15.444 1.00 98.44 208 ALA A C 1
ATOM 1664 O O . ALA A 1 208 ? -8.475 -6.950 15.365 1.00 98.44 208 ALA A O 1
ATOM 1665 N N . LEU A 1 209 ? -6.551 -8.089 15.125 1.00 98.38 209 LEU A N 1
ATOM 1666 C CA . LEU A 1 209 ? -7.169 -9.336 14.669 1.00 98.38 209 LEU A CA 1
ATOM 1667 C C . LEU A 1 209 ? -8.092 -9.947 15.723 1.00 98.38 209 LEU A C 1
ATOM 1669 O O . LEU A 1 209 ? -9.193 -10.380 15.387 1.00 98.38 209 LEU A O 1
ATOM 1673 N N . GLY A 1 210 ? -7.683 -9.939 16.996 1.00 97.88 210 GLY A N 1
ATOM 1674 C CA . GLY A 1 210 ? -8.510 -10.403 18.113 1.00 97.88 210 GLY A CA 1
ATOM 1675 C C . GLY A 1 210 ? -9.826 -9.631 18.267 1.00 97.88 210 GLY A C 1
ATOM 1676 O O . GLY A 1 210 ? -10.794 -10.172 18.795 1.00 97.88 210 GLY A O 1
ATOM 1677 N N . LYS A 1 211 ? -9.886 -8.392 17.764 1.00 98.06 211 LYS A N 1
ATOM 1678 C CA . LYS A 1 211 ? -11.102 -7.563 17.717 1.00 98.06 211 LYS A CA 1
ATOM 1679 C C . LYS A 1 211 ? -11.898 -7.724 16.421 1.00 98.06 211 LYS A C 1
ATOM 1681 O O . LYS A 1 211 ? -13.025 -7.251 16.349 1.00 98.06 211 LYS A O 1
ATOM 1686 N N . GLY A 1 212 ? -11.346 -8.407 15.418 1.00 97.94 212 GLY A N 1
ATOM 1687 C CA . GLY A 1 212 ? -11.982 -8.636 14.120 1.00 97.94 212 GLY A CA 1
ATOM 1688 C C . GLY A 1 212 ? -11.634 -7.603 13.044 1.00 97.94 212 GLY A C 1
ATOM 1689 O O . GLY A 1 212 ? -12.273 -7.594 11.992 1.00 97.94 212 GLY A O 1
ATOM 1690 N N . VAL A 1 213 ? -10.633 -6.746 13.272 1.00 98.38 213 VAL A N 1
ATOM 1691 C CA . VAL A 1 213 ? -10.153 -5.792 12.259 1.00 98.38 213 VAL A CA 1
ATOM 1692 C C . VAL A 1 213 ? -9.543 -6.555 11.082 1.00 98.38 213 VAL A C 1
ATOM 1694 O O . VAL A 1 213 ? -8.812 -7.530 11.266 1.00 98.38 213 VAL A O 1
ATOM 1697 N N . LYS A 1 214 ? -9.824 -6.102 9.857 1.00 98.50 214 LYS A N 1
ATOM 1698 C CA . LYS A 1 214 ? -9.191 -6.621 8.639 1.00 98.50 214 LYS A CA 1
ATOM 1699 C C . LYS A 1 214 ? -7.959 -5.801 8.274 1.00 98.50 214 LYS A C 1
ATOM 1701 O O . LYS A 1 214 ? -7.927 -4.584 8.453 1.00 98.50 214 LYS A O 1
ATOM 1706 N N . LEU A 1 215 ? -6.953 -6.488 7.747 1.00 98.81 215 LEU A N 1
ATOM 1707 C CA . LEU A 1 215 ? -5.663 -5.908 7.398 1.00 98.81 215 LEU A CA 1
ATOM 1708 C C . LEU A 1 215 ? -5.545 -5.702 5.889 1.00 98.81 215 LEU A C 1
ATOM 1710 O O . LEU A 1 215 ? -6.064 -6.496 5.099 1.00 98.81 215 LEU A O 1
ATOM 1714 N N . ILE A 1 216 ? -4.780 -4.689 5.496 1.00 98.69 216 ILE A N 1
ATOM 1715 C CA . ILE A 1 216 ? -4.267 -4.522 4.138 1.00 98.69 216 ILE A CA 1
ATOM 1716 C C . ILE A 1 216 ? -2.749 -4.353 4.194 1.00 98.69 216 ILE A C 1
ATOM 1718 O O . ILE A 1 216 ? -2.231 -3.611 5.016 1.00 98.69 216 ILE A O 1
ATOM 1722 N N . ILE A 1 217 ? -2.022 -5.068 3.343 1.00 98.75 217 ILE A N 1
ATOM 1723 C CA . ILE A 1 217 ? -0.561 -5.023 3.267 1.00 98.75 217 ILE A CA 1
ATOM 1724 C C . ILE A 1 217 ? -0.173 -4.260 2.003 1.00 98.75 217 ILE A C 1
ATOM 1726 O O . ILE A 1 217 ? -0.653 -4.581 0.912 1.00 98.75 217 ILE A O 1
ATOM 1730 N N . ASN A 1 218 ? 0.705 -3.273 2.125 1.00 98.19 218 ASN A N 1
ATOM 1731 C CA . ASN A 1 218 ? 1.296 -2.566 0.990 1.00 98.19 218 ASN A CA 1
ATOM 1732 C C . ASN A 1 218 ? 2.785 -2.302 1.240 1.00 98.19 218 ASN A C 1
ATOM 1734 O O . ASN A 1 218 ? 3.319 -2.679 2.276 1.00 98.19 218 ASN A O 1
ATOM 1738 N N . THR A 1 219 ? 3.477 -1.729 0.261 1.00 98.06 219 THR A N 1
ATOM 1739 C CA . THR A 1 219 ? 4.940 -1.576 0.280 1.00 98.06 219 THR A CA 1
ATOM 1740 C C . THR A 1 219 ? 5.422 -0.144 0.410 1.00 98.06 219 THR A C 1
ATOM 1742 O O . THR A 1 219 ? 6.636 0.043 0.466 1.00 98.06 219 THR A O 1
ATOM 1745 N N . ASP A 1 220 ? 4.514 0.837 0.398 1.00 97.31 220 ASP A N 1
ATOM 1746 C CA . ASP A 1 220 ? 4.856 2.269 0.413 1.00 97.31 220 ASP A CA 1
ATOM 1747 C C . ASP A 1 220 ? 5.908 2.623 -0.662 1.00 97.31 220 ASP A C 1
ATOM 1749 O O . ASP A 1 220 ? 6.952 3.240 -0.434 1.00 97.31 220 ASP A O 1
ATOM 1753 N N . SER A 1 221 ? 5.709 2.061 -1.859 1.00 96.25 221 SER A N 1
ATOM 1754 C CA . SER A 1 221 ? 6.718 2.085 -2.914 1.00 96.25 221 SER A CA 1
ATOM 1755 C C . SER A 1 221 ? 6.731 3.411 -3.662 1.00 96.25 221 SER A C 1
ATOM 1757 O O . SER A 1 221 ? 5.776 3.775 -4.334 1.00 96.25 221 SER A O 1
ATOM 1759 N N . HIS A 1 222 ? 7.887 4.057 -3.622 1.00 94.50 222 HIS A N 1
ATOM 1760 C CA . HIS A 1 222 ? 8.275 5.239 -4.383 1.00 94.50 222 HIS A CA 1
ATOM 1761 C C . HIS A 1 222 ? 9.155 4.884 -5.598 1.00 94.50 222 HIS A C 1
ATOM 1763 O O . HIS A 1 222 ? 9.464 5.740 -6.426 1.00 94.50 222 HIS A O 1
ATOM 1769 N N . LYS A 1 223 ? 9.590 3.618 -5.700 1.00 92.75 223 LYS A N 1
ATOM 1770 C CA . LYS A 1 223 ? 10.343 3.043 -6.827 1.00 92.75 223 LYS A CA 1
ATOM 1771 C C . LYS A 1 223 ? 9.900 1.603 -7.083 1.00 92.75 223 LYS A C 1
ATOM 1773 O O . LYS A 1 223 ? 9.471 0.911 -6.160 1.00 92.75 223 LYS A O 1
ATOM 1778 N N . ALA A 1 224 ? 10.038 1.129 -8.320 1.00 91.06 224 ALA A N 1
ATOM 1779 C CA . ALA A 1 224 ? 9.553 -0.192 -8.729 1.00 91.06 224 ALA A CA 1
ATOM 1780 C C . ALA A 1 224 ? 10.183 -1.343 -7.922 1.00 91.06 224 ALA A C 1
ATOM 1782 O O . ALA A 1 224 ? 9.508 -2.312 -7.579 1.00 91.06 224 ALA A O 1
ATOM 1783 N N . GLU A 1 225 ? 11.461 -1.230 -7.564 1.00 91.56 225 GLU A N 1
ATOM 1784 C CA . GLU A 1 225 ? 12.204 -2.256 -6.829 1.00 91.56 225 GLU A CA 1
ATOM 1785 C C . GLU A 1 225 ? 11.681 -2.443 -5.400 1.00 91.56 225 GLU A C 1
ATOM 1787 O O . GLU A 1 225 ? 11.779 -3.543 -4.850 1.00 91.56 225 GLU A O 1
ATOM 1792 N N . GLN A 1 226 ? 11.083 -1.399 -4.815 1.00 95.88 226 GLN A N 1
ATOM 1793 C CA . GLN A 1 226 ? 10.523 -1.427 -3.461 1.00 95.88 226 GLN A CA 1
ATOM 1794 C C . GLN A 1 226 ? 9.259 -2.292 -3.373 1.00 95.88 226 GLN A C 1
ATOM 1796 O O . GLN A 1 226 ? 8.902 -2.741 -2.287 1.00 95.88 226 GLN A O 1
ATOM 1801 N N . MET A 1 227 ? 8.638 -2.650 -4.503 1.00 93.81 227 MET A N 1
ATOM 1802 C CA . MET A 1 227 ? 7.552 -3.639 -4.528 1.00 93.81 227 MET A CA 1
ATOM 1803 C C . MET A 1 227 ? 8.006 -5.007 -3.986 1.00 93.81 227 MET A C 1
ATOM 1805 O O . MET A 1 227 ? 7.201 -5.771 -3.450 1.00 93.81 227 MET A O 1
ATOM 1809 N N . ASN A 1 228 ? 9.311 -5.309 -4.041 1.00 94.62 228 ASN A N 1
ATOM 1810 C CA . ASN A 1 228 ? 9.887 -6.526 -3.459 1.00 94.62 228 ASN A CA 1
ATOM 1811 C C . ASN A 1 228 ? 9.846 -6.547 -1.921 1.00 94.62 228 ASN A C 1
ATOM 1813 O O . ASN A 1 228 ? 10.111 -7.591 -1.316 1.00 94.62 228 ASN A O 1
ATOM 1817 N N . HIS A 1 229 ? 9.508 -5.428 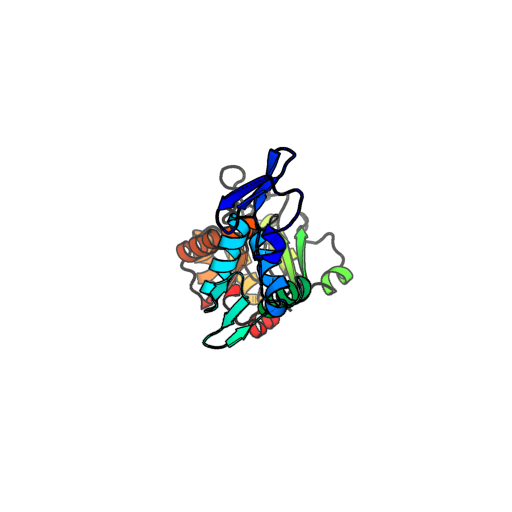-1.273 1.00 97.75 229 HIS A N 1
ATOM 1818 C CA . HIS A 1 229 ? 9.351 -5.347 0.177 1.00 97.75 229 HIS A CA 1
ATOM 1819 C C . HIS A 1 229 ? 8.101 -6.070 0.681 1.00 97.75 229 HIS A C 1
ATOM 1821 O O . HIS A 1 229 ? 8.042 -6.382 1.862 1.00 97.75 229 HIS A O 1
ATOM 1827 N N . MET A 1 230 ? 7.144 -6.428 -0.189 1.00 98.38 230 MET A N 1
ATOM 1828 C CA . MET A 1 230 ? 5.873 -7.065 0.197 1.00 98.38 230 MET A CA 1
ATOM 1829 C C . MET A 1 230 ? 6.063 -8.270 1.134 1.00 98.38 230 MET A C 1
ATOM 1831 O O . MET A 1 230 ? 5.290 -8.473 2.071 1.00 98.38 230 MET A O 1
ATOM 1835 N N . LYS A 1 231 ? 7.137 -9.044 0.931 1.00 97.56 231 LYS A N 1
ATOM 1836 C CA . LYS A 1 231 ? 7.501 -10.172 1.800 1.00 97.56 231 LYS A CA 1
ATOM 1837 C C . LYS A 1 231 ? 7.640 -9.772 3.276 1.00 97.56 231 LYS A C 1
ATOM 1839 O O . LYS A 1 231 ? 7.228 -10.544 4.132 1.00 97.56 231 LYS A O 1
ATOM 1844 N N . TYR A 1 232 ? 8.151 -8.577 3.576 1.00 98.38 232 TYR A N 1
ATOM 1845 C CA . TYR A 1 232 ? 8.331 -8.091 4.943 1.00 98.38 232 TYR A CA 1
ATOM 1846 C C . TYR A 1 232 ? 6.995 -7.808 5.627 1.00 98.38 232 TYR A C 1
ATOM 1848 O O . TYR A 1 232 ? 6.806 -8.221 6.766 1.00 98.38 232 TYR A O 1
ATOM 1856 N N . GLY A 1 233 ? 6.035 -7.212 4.915 1.00 98.62 233 GLY A N 1
ATOM 1857 C CA . GLY A 1 233 ? 4.677 -7.009 5.425 1.00 98.62 233 GLY A CA 1
ATOM 1858 C C . GLY A 1 233 ? 3.961 -8.334 5.681 1.00 98.62 233 GLY A C 1
ATOM 1859 O O . GLY A 1 233 ? 3.342 -8.514 6.726 1.00 98.62 233 GLY A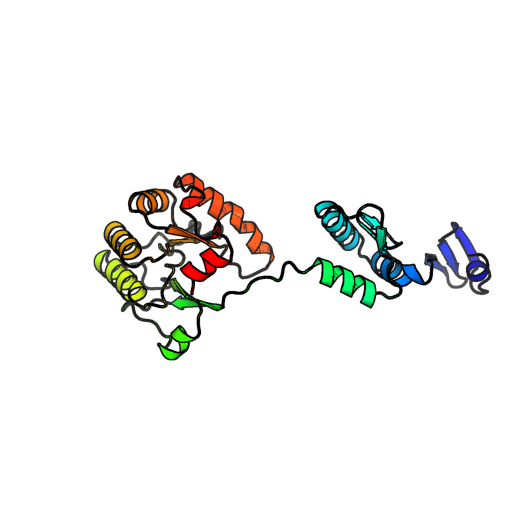 O 1
ATOM 1860 N N . VAL A 1 234 ? 4.126 -9.319 4.788 1.00 98.44 234 VAL A N 1
ATOM 1861 C CA . VAL A 1 234 ? 3.605 -10.682 5.004 1.00 98.44 234 VAL A CA 1
ATOM 1862 C C . VAL A 1 234 ? 4.256 -11.345 6.221 1.00 98.44 234 VAL A C 1
ATOM 1864 O O . VAL A 1 234 ? 3.561 -11.972 7.019 1.00 98.44 234 VAL A O 1
ATOM 1867 N N . TRP A 1 235 ? 5.575 -11.224 6.394 1.00 98.12 235 TRP A N 1
ATOM 1868 C CA . TRP A 1 235 ? 6.268 -11.761 7.569 1.00 98.12 235 TRP A CA 1
ATOM 1869 C C . TRP A 1 235 ? 5.803 -11.083 8.858 1.00 98.12 235 TRP A C 1
ATOM 1871 O O . TRP A 1 235 ? 5.497 -11.781 9.823 1.00 98.12 235 TRP A O 1
ATOM 1881 N N . GLN A 1 236 ? 5.670 -9.757 8.855 1.00 98.31 236 GLN A N 1
ATOM 1882 C CA . GLN A 1 236 ? 5.174 -8.973 9.984 1.00 98.31 236 GLN A CA 1
ATOM 1883 C C . GLN A 1 236 ? 3.740 -9.380 10.360 1.00 98.31 236 GLN A C 1
ATOM 1885 O O . GLN A 1 236 ? 3.468 -9.693 11.518 1.00 98.31 236 GLN A O 1
ATOM 1890 N N . ALA A 1 237 ? 2.848 -9.503 9.373 1.00 98.50 237 ALA A N 1
ATOM 1891 C CA . ALA A 1 237 ? 1.484 -9.983 9.578 1.00 98.50 237 ALA A CA 1
ATOM 1892 C C . ALA A 1 237 ? 1.449 -11.401 10.171 1.00 98.50 237 ALA A C 1
ATOM 1894 O O . ALA A 1 237 ? 0.704 -11.663 11.115 1.00 98.50 237 ALA A O 1
ATOM 1895 N N . ARG A 1 238 ? 2.301 -12.312 9.680 1.00 98.12 238 ARG A N 1
ATOM 1896 C CA . ARG A 1 238 ? 2.417 -13.677 10.223 1.00 98.12 238 ARG A CA 1
ATOM 1897 C C . ARG A 1 238 ? 2.917 -13.697 11.666 1.00 98.12 238 ARG A C 1
ATOM 1899 O O . ARG A 1 238 ? 2.413 -14.498 12.448 1.00 98.12 238 ARG A O 1
ATOM 1906 N N . LYS A 1 239 ? 3.865 -12.827 12.038 1.00 97.00 239 LYS A N 1
ATOM 1907 C CA . LYS A 1 239 ? 4.307 -12.674 13.439 1.00 97.00 239 LYS A CA 1
ATOM 1908 C C . LYS A 1 239 ? 3.159 -12.222 14.344 1.00 97.00 239 LYS A C 1
ATOM 1910 O O . LYS A 1 239 ? 3.060 -12.699 15.468 1.00 97.00 239 LYS A O 1
ATOM 1915 N N . GLY A 1 240 ? 2.255 -11.392 13.821 1.00 97.94 240 GLY A N 1
ATOM 1916 C CA . GLY A 1 240 ? 0.992 -11.013 14.459 1.00 97.94 240 GLY A CA 1
ATOM 1917 C C . GLY A 1 240 ? -0.139 -12.046 14.337 1.00 97.94 240 GLY A C 1
ATOM 1918 O O . GLY A 1 240 ? -1.275 -11.728 14.664 1.00 97.94 240 GLY A O 1
ATOM 1919 N N . TYR A 1 241 ? 0.151 -13.279 13.898 1.00 97.69 241 TYR A N 1
ATOM 1920 C CA . TYR A 1 241 ? -0.792 -14.405 13.781 1.00 97.69 241 TYR A CA 1
ATOM 1921 C C . TYR A 1 241 ? -1.853 -14.242 12.676 1.00 97.69 241 TYR A C 1
ATOM 1923 O O . TYR A 1 241 ? -2.821 -15.004 12.632 1.00 97.69 241 TYR A O 1
ATOM 1931 N N . ALA A 1 242 ? -1.659 -13.306 11.742 1.00 98.44 242 ALA A N 1
ATOM 1932 C CA . ALA A 1 242 ? -2.569 -13.123 10.617 1.00 98.44 242 ALA A CA 1
ATOM 1933 C C . ALA A 1 242 ? -2.622 -14.364 9.716 1.00 98.44 242 ALA A C 1
ATOM 1935 O O . ALA A 1 2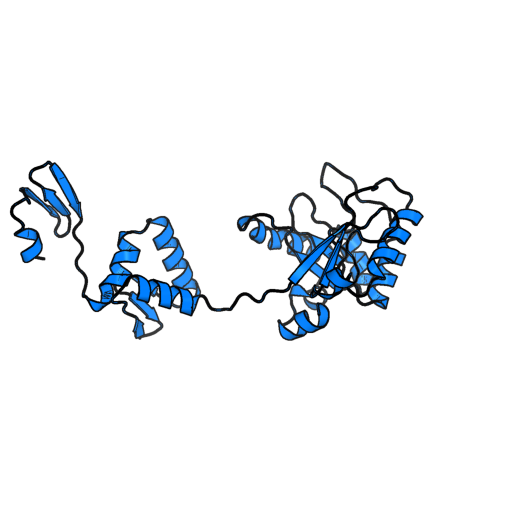42 ? -1.595 -14.931 9.325 1.00 98.44 242 ALA A O 1
ATOM 1936 N N . MET A 1 243 ? -3.836 -14.745 9.323 1.00 98.12 243 MET A N 1
ATOM 1937 C CA . MET A 1 243 ? -4.097 -15.756 8.304 1.00 98.12 243 MET A CA 1
ATOM 1938 C C . MET A 1 243 ? -4.559 -15.094 7.001 1.00 98.12 243 MET A C 1
ATOM 1940 O O . MET A 1 243 ? -4.915 -13.919 6.958 1.00 98.12 243 MET A O 1
ATOM 1944 N N . LYS A 1 244 ? -4.626 -15.873 5.911 1.00 97.75 244 LYS A N 1
ATOM 1945 C CA . LYS A 1 244 ? -5.105 -15.390 4.602 1.00 97.75 244 LYS A CA 1
ATOM 1946 C C . LYS A 1 244 ? -6.455 -14.662 4.708 1.00 97.75 244 LYS A C 1
ATOM 1948 O O . LYS A 1 244 ? -6.613 -13.579 4.164 1.00 97.75 244 LYS A O 1
ATOM 1953 N N . ARG A 1 245 ? -7.402 -15.230 5.462 1.00 97.19 245 ARG A N 1
ATOM 1954 C CA . ARG A 1 245 ? -8.758 -14.684 5.670 1.00 97.19 245 ARG A CA 1
ATOM 1955 C C . ARG A 1 245 ? -8.798 -13.308 6.347 1.00 97.19 245 ARG A C 1
ATOM 1957 O O . ARG A 1 245 ? -9.850 -12.670 6.352 1.00 97.19 245 ARG A O 1
ATOM 1964 N N . ASP A 1 246 ? -7.695 -12.877 6.946 1.00 98.31 246 ASP A N 1
ATOM 1965 C CA . ASP A 1 246 ? -7.607 -11.619 7.684 1.00 98.31 246 ASP A CA 1
ATOM 1966 C C . ASP A 1 246 ? -7.074 -10.469 6.824 1.00 98.31 246 ASP A C 1
ATOM 1968 O O . ASP A 1 246 ? -7.227 -9.307 7.193 1.00 98.31 246 ASP A O 1
ATOM 1972 N N . VAL A 1 247 ? -6.493 -10.789 5.661 1.00 98.56 247 VAL A N 1
ATOM 1973 C CA . VAL A 1 247 ? -5.810 -9.839 4.780 1.00 98.56 247 VAL A CA 1
ATOM 1974 C C . VAL A 1 247 ? -6.586 -9.666 3.477 1.00 98.56 247 VAL A C 1
ATOM 1976 O O . VAL A 1 247 ? -6.701 -10.606 2.681 1.00 98.56 247 VAL A O 1
ATOM 1979 N N . VAL A 1 248 ? -7.079 -8.453 3.221 1.00 98.19 248 VAL A N 1
ATOM 1980 C CA . VAL A 1 248 ? -7.952 -8.170 2.067 1.00 98.19 248 VAL A CA 1
ATOM 1981 C C . VAL A 1 248 ? -7.233 -8.304 0.725 1.00 98.19 248 VAL A C 1
ATOM 1983 O O . VAL A 1 248 ? -7.864 -8.668 -0.261 1.00 98.19 248 VAL A O 1
ATOM 1986 N N . ASN A 1 249 ? -5.905 -8.131 0.674 1.00 97.50 249 ASN A N 1
ATOM 1987 C CA . ASN A 1 249 ? -5.112 -8.346 -0.548 1.00 97.50 249 ASN A CA 1
ATOM 1988 C C . ASN A 1 249 ? -5.250 -9.768 -1.116 1.00 97.50 249 ASN A C 1
ATOM 1990 O O . ASN A 1 249 ? -4.912 -10.005 -2.271 1.00 97.50 249 ASN A O 1
ATOM 1994 N N . SER A 1 250 ? -5.684 -10.727 -0.293 1.00 97.12 250 SER A N 1
ATOM 1995 C CA . SER A 1 250 ? -5.839 -12.127 -0.687 1.00 97.12 250 SER A CA 1
ATOM 1996 C C . SER A 1 250 ? -7.192 -12.455 -1.332 1.00 97.12 250 SER A C 1
ATOM 1998 O O . SER A 1 250 ? -7.402 -13.595 -1.763 1.00 97.12 250 SER A O 1
ATOM 2000 N N . LEU A 1 251 ? -8.105 -11.479 -1.371 1.00 96.38 251 LEU A N 1
ATOM 2001 C CA . LEU A 1 251 ? -9.406 -11.588 -2.017 1.00 96.38 251 LEU A CA 1
ATOM 2002 C C . LEU A 1 251 ? -9.261 -11.649 -3.545 1.00 96.38 251 LEU A C 1
ATOM 2004 O O . LEU A 1 251 ? -8.252 -11.243 -4.122 1.00 96.38 251 LEU A O 1
ATOM 2008 N N . THR A 1 252 ? -10.297 -12.152 -4.218 1.00 93.88 252 THR A N 1
ATOM 2009 C CA . THR A 1 252 ? -10.409 -12.013 -5.676 1.00 93.88 252 THR A CA 1
ATOM 2010 C C . THR A 1 252 ? -10.539 -10.538 -6.050 1.00 93.88 252 THR A C 1
ATOM 2012 O O . THR A 1 252 ? -10.967 -9.722 -5.236 1.00 93.88 252 THR A O 1
ATOM 2015 N N . TRP A 1 253 ? -10.218 -10.190 -7.299 1.00 90.62 253 TRP A N 1
ATOM 2016 C CA . TRP A 1 253 ? -10.349 -8.812 -7.781 1.00 90.62 253 TRP A CA 1
ATOM 2017 C C . TRP A 1 253 ? -11.765 -8.253 -7.574 1.00 90.62 253 TRP A C 1
ATOM 2019 O O . TRP A 1 253 ? -11.891 -7.150 -7.054 1.00 90.62 253 TRP A O 1
ATOM 2029 N N . GLN A 1 254 ? -12.820 -9.018 -7.893 1.00 91.56 254 GLN A N 1
ATOM 2030 C CA . GLN A 1 254 ? -14.197 -8.556 -7.676 1.00 91.56 254 GLN A CA 1
ATOM 2031 C C . GLN A 1 254 ? -14.476 -8.252 -6.197 1.00 91.56 254 GLN A C 1
ATOM 2033 O O . GLN A 1 254 ? -14.989 -7.185 -5.879 1.00 91.56 254 GLN A O 1
ATOM 2038 N N . ASN A 1 255 ? -14.081 -9.149 -5.288 1.00 95.31 255 ASN A N 1
ATOM 2039 C CA . ASN A 1 255 ? -14.326 -8.967 -3.857 1.00 95.31 255 ASN A CA 1
ATOM 2040 C C . ASN A 1 255 ? -13.483 -7.826 -3.274 1.00 95.31 255 ASN A C 1
ATOM 2042 O O . ASN A 1 255 ? -13.957 -7.095 -2.411 1.00 95.31 255 ASN A O 1
ATOM 2046 N N . LEU A 1 256 ? -12.246 -7.653 -3.749 1.00 95.12 256 LEU A N 1
ATOM 2047 C CA . LEU A 1 256 ? -11.397 -6.535 -3.347 1.00 95.12 256 LEU A CA 1
ATOM 2048 C C . LEU A 1 256 ? -11.995 -5.198 -3.799 1.00 95.12 256 LEU A C 1
ATOM 2050 O O . LEU A 1 256 ? -11.990 -4.248 -3.024 1.00 95.12 256 LEU A O 1
ATOM 2054 N N . GLN A 1 257 ? -12.549 -5.129 -5.014 1.00 93.12 257 GLN A N 1
ATOM 2055 C CA . GLN A 1 257 ? -13.254 -3.934 -5.477 1.00 93.12 257 GLN A CA 1
ATOM 2056 C C . GLN A 1 257 ? -14.453 -3.606 -4.590 1.00 93.12 257 GLN A C 1
ATOM 2058 O O . GLN A 1 257 ? -14.603 -2.450 -4.243 1.00 93.12 257 GLN A O 1
ATOM 2063 N N . THR A 1 258 ? -15.259 -4.588 -4.181 1.00 93.81 258 THR A N 1
ATOM 2064 C CA . THR A 1 258 ? -16.396 -4.353 -3.269 1.00 93.81 258 THR A CA 1
ATOM 2065 C C . THR A 1 258 ? -15.966 -3.843 -1.894 1.00 93.81 258 THR A C 1
ATOM 2067 O O . THR A 1 258 ? -16.719 -3.137 -1.238 1.00 93.81 258 THR A O 1
ATOM 2070 N N . VAL A 1 259 ? -14.769 -4.212 -1.433 1.00 94.56 259 VAL A N 1
ATOM 2071 C CA . VAL A 1 259 ? -14.227 -3.700 -0.168 1.00 94.56 259 VAL A CA 1
ATOM 2072 C C . VAL A 1 259 ? -13.692 -2.276 -0.327 1.00 94.56 259 VAL A C 1
ATOM 2074 O O . VAL A 1 259 ? -13.801 -1.492 0.608 1.00 94.56 259 VAL A O 1
ATOM 2077 N N . LEU A 1 260 ? -13.088 -1.952 -1.477 1.00 91.88 260 LEU A N 1
ATOM 2078 C CA . LEU A 1 260 ? -12.353 -0.702 -1.700 1.00 91.88 260 LEU A CA 1
ATOM 2079 C C . LEU A 1 260 ? -13.113 0.373 -2.501 1.00 91.88 260 LEU A C 1
ATOM 2081 O O . LEU A 1 260 ? -12.584 1.471 -2.637 1.00 91.88 260 LEU A O 1
ATOM 2085 N N . LYS A 1 261 ? -14.288 0.081 -3.066 1.00 83.00 261 LYS A N 1
ATOM 2086 C CA . LYS A 1 261 ? -15.120 1.013 -3.847 1.00 83.00 261 LYS A CA 1
ATOM 2087 C C . LYS A 1 261 ? -16.531 1.060 -3.289 1.00 83.00 261 LYS A C 1
ATOM 2089 O O . LYS A 1 261 ? -17.065 2.189 -3.214 1.00 83.00 261 LYS A O 1
#

pLDDT: mean 92.33, std 7.93, range [47.28, 98.81]

Radius of gyration: 27.8 Å; chains: 1; bounding box: 59×47×76 Å

Organism: NCBI:txid1974534

InterPro domains:
  IPR016195 Polymerase/histidinol phosphatase-like [SSF89550] (94-257)
  IPR029398 DNA polymerase beta, thumb domain [PF14791] (41-85)
  IPR043519 Nucleotidyltransferase superfamily [SSF81301] (11-84)
  IPR050243 Probable phosphatase PHP [PTHR36928] (95-260)

Secondary structure (DSSP, 8-state):
-HHHHT-TTEEEEEETTEEEETTS-EEE-----GGGHHHHHHHHH--HHHHHHHHHHHHHTTEEEETTEEEETTEEE--SSHHHHHHHHHHHT-SPPPP--EEEEEBPTTS-BSS-HHHHTTSSEEEEE--S-TTS-HHHHHHHHHHHHTSTTEEEE-STT--BTTTBPPPP--HHHHHHHHHHTT-EEEEE--TTT--S-HHHHHHHHHHTPEEEEE---SSGGGGGGHHHHHHHHHHTT--GGGBGGGS-HHHHHHHH-